Protein AF-A0A2E8B8Q7-F1 (afdb_monomer_lite)

Foldseek 3Di:
DDDDPPDDPPPDPPPPPPDDDPVNVVVVVVVVVVLLVVQLLLLLLLLLLLLLLLLLLLLVVVLQVCQVVPDPPDDDPRQDVVVSVLQSVLSNVQSNVQSSVQSNVLCVVCNPPVLCRSLVSSLVSQLVRNLVSSLLVSLVSQLVCVVVVNHPDPDDNVRSVCCVPPNVPVVSVCSSVVVSVSSSVSSVSSSVLLNVLCVVAGSPDPNHDSVVSSVVSNVVSVVSSCCSCCNPVVVVVVVVVVVPDD

Sequence (246 aa):
MSDTIGDMQANLPTSTSFRQSYFERDRIEADRFEDDRRRRSGMAVALVPLGIAMALIVHYTNIVVTIDDADWQYVLHRPNFVNILKLSVAPFIGGGMAMLGAGVVATAVAGREGRYLPLVLTVVMYTLFLPIIVGLLLPANLFLLDVTGLSVVEVSIGEALSAWIWGTPFFVLTYTLTGFKQALWAGIGAVVLAAAVFRFIGPNHAAFSVRRTTAVTTGIGLLTVLFIMFGPIGVFEFLFNEFRID

Radius of gyration: 27.71 Å; chains: 1; bounding box: 67×33×117 Å

Structure (mmCIF, N/CA/C/O backbone):
data_AF-A0A2E8B8Q7-F1
#
_entry.id   AF-A0A2E8B8Q7-F1
#
loop_
_atom_site.group_PDB
_atom_site.id
_atom_site.type_symbol
_atom_site.label_atom_id
_atom_site.label_alt_id
_atom_site.label_comp_id
_atom_site.label_asym_id
_atom_site.label_entity_id
_atom_site.label_seq_id
_atom_site.pdbx_PDB_ins_code
_atom_site.Cartn_x
_atom_site.Cartn_y
_atom_site.Cartn_z
_atom_site.occupancy
_atom_site.B_iso_or_equiv
_atom_site.auth_seq_id
_atom_site.auth_comp_id
_atom_site.auth_asym_id
_atom_site.auth_atom_id
_atom_site.pdbx_PDB_model_num
ATOM 1 N N . MET A 1 1 ? -38.343 -12.952 82.143 1.00 37.34 1 MET A N 1
ATOM 2 C CA . MET A 1 1 ? -37.432 -13.651 81.210 1.00 37.34 1 MET A CA 1
ATOM 3 C C . MET A 1 1 ? -38.264 -14.031 80.004 1.00 37.34 1 MET A C 1
ATOM 5 O O . MET A 1 1 ? -39.243 -14.721 80.213 1.00 37.34 1 MET A O 1
ATOM 9 N N . SER A 1 2 ? -38.018 -13.648 78.763 1.00 37.84 2 SER A N 1
ATOM 10 C CA . SER A 1 2 ? -37.122 -12.706 78.086 1.00 37.84 2 SER A CA 1
ATOM 11 C C . SER A 1 2 ? -37.635 -12.746 76.645 1.00 37.84 2 SER A C 1
ATOM 13 O O . SER A 1 2 ? -37.851 -13.843 76.131 1.00 37.84 2 SER A O 1
ATOM 15 N N . ASP A 1 3 ? -37.856 -11.589 76.031 1.00 42.19 3 ASP A N 1
ATOM 16 C CA . ASP A 1 3 ? -38.273 -11.449 74.638 1.00 42.19 3 ASP A CA 1
ATOM 17 C C . ASP A 1 3 ? -37.387 -12.244 73.673 1.00 42.19 3 ASP A C 1
ATOM 19 O O . ASP A 1 3 ? -36.172 -12.349 73.855 1.00 42.19 3 ASP A O 1
ATOM 23 N N . THR A 1 4 ? -37.982 -12.749 72.595 1.00 47.00 4 THR A N 1
ATOM 24 C CA . THR A 1 4 ? -37.256 -12.993 71.342 1.00 47.00 4 THR A CA 1
ATOM 25 C C . THR A 1 4 ? -38.186 -12.699 70.173 1.00 47.00 4 THR A C 1
ATOM 27 O O . THR A 1 4 ? -38.780 -13.575 69.551 1.00 47.00 4 THR A O 1
ATOM 30 N N . ILE A 1 5 ? -38.311 -11.400 69.902 1.00 45.28 5 ILE A N 1
ATOM 31 C CA . ILE A 1 5 ? -38.535 -10.871 68.560 1.00 45.28 5 ILE A CA 1
ATOM 32 C C . ILE A 1 5 ? -37.332 -11.340 67.734 1.00 45.28 5 ILE A C 1
ATOM 34 O O . ILE A 1 5 ? -36.235 -10.807 67.856 1.00 45.28 5 ILE A O 1
ATOM 38 N N . GLY A 1 6 ? -37.521 -12.431 66.995 1.00 39.44 6 GLY A N 1
ATOM 39 C CA . GLY A 1 6 ? -36.562 -12.974 66.041 1.00 39.44 6 GLY A CA 1
ATOM 40 C C . GLY A 1 6 ? -36.987 -12.587 64.637 1.00 39.44 6 GLY A C 1
ATOM 41 O O . GLY A 1 6 ? -37.633 -13.369 63.948 1.00 39.44 6 GLY A O 1
ATOM 42 N N . ASP A 1 7 ? -36.699 -11.333 64.313 1.00 42.28 7 ASP A N 1
ATOM 43 C CA . ASP A 1 7 ? -36.558 -10.713 63.002 1.00 42.28 7 ASP A CA 1
ATOM 44 C C . ASP A 1 7 ? -37.056 -11.484 61.772 1.00 42.28 7 ASP A C 1
ATOM 46 O O . ASP A 1 7 ? -36.485 -12.474 61.311 1.00 42.28 7 ASP A O 1
ATOM 50 N N . MET A 1 8 ? -38.063 -10.875 61.143 1.00 37.59 8 MET A N 1
ATOM 51 C CA . MET A 1 8 ? -38.281 -10.945 59.707 1.00 37.59 8 MET A CA 1
ATOM 52 C C . MET A 1 8 ? -36.953 -10.634 58.998 1.00 37.59 8 MET A C 1
ATOM 54 O O . MET A 1 8 ? -36.603 -9.470 58.803 1.00 37.59 8 MET A O 1
ATOM 58 N N . GLN A 1 9 ? -36.221 -11.666 58.572 1.00 39.66 9 GLN A N 1
ATOM 59 C CA . GLN A 1 9 ? -35.238 -11.538 57.500 1.00 39.66 9 GLN A CA 1
ATOM 60 C C . GLN A 1 9 ? -36.004 -11.223 56.215 1.00 39.66 9 GLN A C 1
ATOM 62 O O . GLN A 1 9 ? -36.291 -12.076 55.377 1.00 39.66 9 GLN A O 1
ATOM 67 N N . ALA A 1 10 ? -36.374 -9.952 56.089 1.00 42.19 10 ALA A N 1
ATOM 68 C CA . ALA A 1 10 ? -36.610 -9.332 54.813 1.00 42.19 10 ALA A CA 1
ATOM 69 C C . ALA A 1 10 ? -35.353 -9.591 53.979 1.00 42.19 10 ALA A C 1
ATOM 71 O O . ALA A 1 10 ? -34.269 -9.100 54.300 1.00 42.19 10 ALA A O 1
ATOM 72 N N . ASN A 1 11 ? -35.503 -10.394 52.926 1.00 43.47 11 ASN A N 1
ATOM 73 C CA . ASN A 1 11 ? -34.591 -10.380 51.797 1.00 43.47 11 ASN A CA 1
ATOM 74 C C . ASN A 1 11 ? -34.483 -8.924 51.344 1.00 43.47 11 ASN A C 1
ATOM 76 O O . ASN A 1 11 ? -35.360 -8.415 50.646 1.00 43.47 11 ASN A O 1
ATOM 80 N N . LEU A 1 12 ? -33.433 -8.244 51.805 1.00 39.03 12 LEU A N 1
ATOM 81 C CA . LEU A 1 12 ? -33.036 -6.949 51.292 1.00 39.03 12 LEU A CA 1
ATOM 82 C C . LEU A 1 12 ? -32.900 -7.126 49.778 1.00 39.03 12 LEU A C 1
ATOM 84 O O . LEU A 1 12 ? -32.086 -7.952 49.348 1.00 39.03 12 LEU A O 1
ATOM 88 N N . PRO A 1 13 ? -33.687 -6.410 48.955 1.00 42.84 13 PRO A N 1
ATOM 89 C CA . PRO A 1 13 ? -33.406 -6.367 47.537 1.00 42.84 13 PRO A CA 1
ATOM 90 C C . PRO A 1 13 ? -31.979 -5.845 47.423 1.00 42.84 13 PRO A C 1
ATOM 92 O O . PRO A 1 13 ? -31.658 -4.779 47.951 1.00 42.84 13 PRO A O 1
ATOM 95 N N . THR A 1 14 ? -31.106 -6.636 46.803 1.00 47.34 14 THR A N 1
ATOM 96 C CA . THR A 1 14 ? -29.763 -6.217 46.422 1.00 47.34 14 THR A CA 1
ATOM 97 C C . THR A 1 14 ? -29.949 -4.973 45.574 1.00 47.34 14 THR A C 1
ATOM 99 O O . THR A 1 14 ? -30.352 -5.036 44.414 1.00 47.34 14 THR A O 1
ATOM 102 N N . SER A 1 15 ? -29.761 -3.821 46.210 1.00 46.31 15 SER A N 1
ATOM 103 C CA . SER A 1 15 ? -29.870 -2.523 45.583 1.00 46.31 15 SER A CA 1
ATOM 104 C C . SER A 1 15 ? -28.899 -2.524 44.417 1.00 46.31 15 SER A C 1
ATOM 106 O O . SER A 1 15 ? -27.684 -2.543 44.614 1.00 46.31 15 SER A O 1
ATOM 108 N N . THR A 1 16 ? -29.442 -2.537 43.206 1.00 53.59 16 THR A N 1
ATOM 109 C CA . THR A 1 16 ? -28.734 -2.218 41.975 1.00 53.59 16 THR A CA 1
ATOM 110 C C . THR A 1 16 ? -28.051 -0.869 42.175 1.00 53.59 16 THR A C 1
ATOM 112 O O . THR A 1 16 ? -28.698 0.180 42.096 1.00 53.59 16 THR A O 1
ATOM 115 N N . SER A 1 17 ? -26.758 -0.874 42.504 1.00 50.16 17 SER A N 1
ATOM 116 C CA . SER A 1 17 ? -25.980 0.345 42.678 1.00 50.16 17 SER A CA 1
ATOM 117 C C . SER A 1 17 ? -25.683 0.930 41.301 1.00 50.16 17 SER A C 1
ATOM 119 O O . SER A 1 17 ? -24.624 0.763 40.710 1.00 50.16 17 SER A O 1
ATOM 121 N N . PHE A 1 18 ? -26.642 1.701 40.799 1.00 55.97 18 PHE A N 1
ATOM 122 C CA . PHE A 1 18 ? -26.548 2.541 39.602 1.00 55.97 18 PHE A CA 1
ATOM 123 C C . PHE A 1 18 ? -25.538 3.710 39.760 1.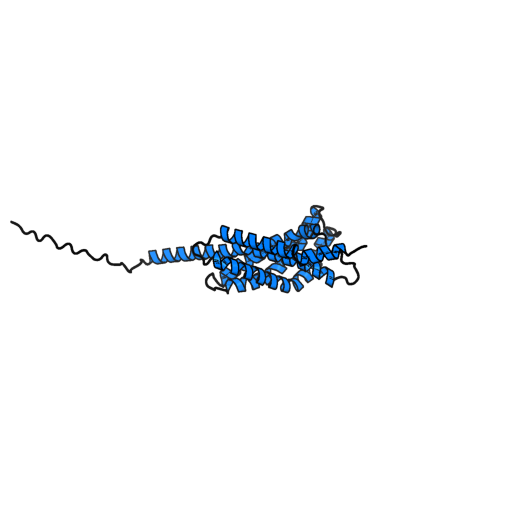00 55.97 18 PHE A C 1
ATOM 125 O O . PHE A 1 18 ? -25.596 4.710 39.048 1.00 55.97 18 PHE A O 1
ATOM 132 N N . ARG A 1 19 ? -24.604 3.618 40.717 1.00 55.53 19 ARG A N 1
ATOM 133 C CA . ARG A 1 19 ? -23.521 4.578 40.958 1.00 55.53 19 ARG A CA 1
ATOM 134 C C . ARG A 1 19 ? -22.187 3.897 40.690 1.00 55.53 19 ARG A C 1
ATOM 136 O O . ARG A 1 19 ? -21.471 3.523 41.609 1.00 55.53 19 ARG A O 1
ATOM 143 N N . GLN A 1 20 ? -21.869 3.757 39.410 1.00 60.78 20 GLN A N 1
ATOM 144 C CA . GLN A 1 20 ? -20.498 3.525 38.968 1.00 60.78 20 GLN A CA 1
ATOM 145 C C . GLN A 1 20 ? -19.618 4.645 39.547 1.00 60.78 20 GLN A C 1
ATOM 147 O O . GLN A 1 20 ? -19.916 5.827 39.351 1.00 60.78 20 GLN A O 1
ATOM 152 N N . SER A 1 21 ? -18.585 4.278 40.303 1.00 75.81 21 SER A N 1
ATOM 153 C CA . SER A 1 21 ? -17.616 5.220 40.874 1.00 75.81 21 SER A CA 1
ATOM 154 C C . SER A 1 21 ? -16.935 6.015 39.750 1.00 75.81 21 SER A C 1
ATOM 156 O O . SER A 1 21 ? -16.645 5.446 38.699 1.00 75.81 21 SER A O 1
ATOM 158 N N . TYR A 1 22 ? -16.656 7.312 39.943 1.00 76.00 22 TYR A N 1
ATOM 159 C CA . TYR A 1 22 ? -15.925 8.120 38.949 1.00 76.00 22 TYR A CA 1
ATOM 160 C C . TYR A 1 22 ? -14.593 7.460 38.551 1.00 76.00 22 TYR A C 1
ATOM 162 O O . TYR A 1 22 ? -14.291 7.373 37.369 1.00 76.00 22 TYR A O 1
ATOM 170 N N . PHE A 1 23 ? -13.883 6.844 39.503 1.00 75.50 23 PHE A N 1
ATOM 171 C CA . PHE A 1 23 ? -12.662 6.075 39.229 1.00 75.50 23 PHE A CA 1
ATOM 172 C C . PHE A 1 23 ? -12.893 4.846 38.342 1.00 75.50 23 PHE A C 1
ATOM 174 O O . PHE A 1 23 ? -12.033 4.470 37.548 1.00 75.50 23 PHE A O 1
ATOM 181 N N . GLU A 1 24 ? -14.043 4.190 38.485 1.00 80.62 24 GLU A N 1
ATOM 182 C CA . GLU A 1 24 ? -14.397 3.027 37.674 1.00 80.62 24 GLU A CA 1
ATOM 183 C C . GLU A 1 24 ? -14.769 3.453 36.250 1.00 80.62 24 GLU A C 1
ATOM 185 O O . GLU A 1 24 ? -14.376 2.795 35.289 1.00 80.62 24 GLU A O 1
ATOM 190 N N . ARG A 1 25 ? -15.440 4.603 36.101 1.00 80.12 25 ARG A N 1
ATOM 191 C CA . ARG A 1 25 ? -15.702 5.219 34.793 1.00 80.12 25 ARG A CA 1
ATOM 192 C C . ARG A 1 25 ? -14.414 5.627 34.091 1.00 80.12 25 ARG A C 1
ATOM 194 O O . ARG A 1 25 ? -14.233 5.231 32.943 1.00 80.12 25 ARG A O 1
ATOM 201 N N . ASP A 1 26 ? -13.513 6.318 34.785 1.00 83.38 26 ASP A N 1
ATOM 202 C CA . ASP A 1 26 ? -12.234 6.770 34.226 1.00 83.38 26 ASP A CA 1
ATOM 203 C C . ASP A 1 26 ? -11.379 5.585 33.763 1.00 83.38 26 ASP A C 1
ATOM 205 O O . ASP A 1 26 ? -10.795 5.610 32.680 1.00 83.38 26 ASP A O 1
ATOM 209 N N . ARG A 1 27 ? -11.360 4.494 34.541 1.00 83.00 27 ARG A N 1
ATOM 210 C CA . ARG A 1 27 ? -10.657 3.262 34.162 1.00 83.00 27 ARG A CA 1
ATOM 211 C C . ARG A 1 27 ? -11.268 2.605 32.922 1.00 83.00 27 ARG A C 1
ATOM 213 O O . ARG A 1 27 ? -10.540 2.241 32.004 1.00 83.00 27 ARG A O 1
ATOM 220 N N . ILE A 1 28 ? -12.596 2.495 32.863 1.00 83.69 28 ILE A N 1
ATOM 221 C CA . ILE A 1 28 ? -13.305 1.918 31.710 1.00 83.69 28 ILE A CA 1
ATOM 222 C C . ILE A 1 28 ? -13.156 2.805 30.462 1.00 83.69 28 ILE A C 1
ATOM 224 O O . ILE A 1 28 ? -13.139 2.305 29.338 1.00 83.69 28 ILE A O 1
ATOM 228 N N . GLU A 1 29 ? -13.077 4.125 30.614 1.00 84.50 29 GLU A N 1
ATOM 229 C CA . GLU A 1 29 ? -12.778 5.042 29.509 1.00 84.50 29 GLU A CA 1
ATOM 230 C C . GLU A 1 29 ? -11.342 4.891 29.015 1.00 84.50 29 GLU A C 1
ATOM 232 O O . GLU A 1 29 ? -11.141 4.738 27.810 1.00 84.50 29 GLU A O 1
ATOM 237 N N . ALA A 1 30 ? -10.361 4.835 29.916 1.00 84.44 30 ALA A N 1
ATOM 238 C CA . ALA A 1 30 ? -8.966 4.601 29.554 1.00 84.44 30 ALA A CA 1
ATOM 239 C C . ALA A 1 30 ? -8.781 3.277 28.791 1.00 84.44 30 ALA A C 1
ATOM 241 O O . ALA A 1 30 ? -8.151 3.261 27.730 1.00 84.44 30 ALA A O 1
ATOM 242 N N . ASP A 1 31 ? -9.400 2.193 29.268 1.00 86.88 31 ASP A N 1
ATOM 243 C CA . ASP A 1 31 ? -9.357 0.884 28.605 1.00 86.88 31 ASP A CA 1
ATOM 244 C C . ASP A 1 31 ? -10.017 0.929 27.213 1.00 86.88 31 ASP A C 1
ATOM 246 O O . ASP A 1 31 ? -9.506 0.338 26.257 1.00 86.88 31 ASP A O 1
ATOM 250 N N . ARG A 1 32 ? -11.117 1.685 27.061 1.00 84.44 32 ARG A N 1
ATOM 251 C CA . ARG A 1 32 ? -11.773 1.904 25.759 1.00 84.44 32 ARG A CA 1
ATOM 252 C C . ARG A 1 32 ? -10.881 2.669 24.782 1.00 84.44 32 ARG A C 1
ATOM 254 O O . ARG A 1 32 ? -10.809 2.282 23.616 1.00 84.44 32 ARG A O 1
ATOM 261 N N . PHE A 1 33 ? -10.198 3.723 25.226 1.00 86.88 33 PHE A N 1
ATOM 262 C CA . PHE A 1 33 ? -9.291 4.491 24.366 1.00 86.88 33 PHE A CA 1
ATOM 263 C C . PHE A 1 33 ? -8.066 3.681 23.939 1.00 86.88 33 PHE A C 1
ATOM 265 O O . PHE A 1 33 ? -7.641 3.775 22.785 1.00 86.88 33 PHE A O 1
ATOM 272 N N . GLU A 1 34 ? -7.512 2.869 24.837 1.00 86.56 34 GLU A N 1
ATOM 273 C CA . GLU A 1 34 ? -6.368 2.009 24.533 1.00 86.56 34 GLU A CA 1
ATOM 274 C C . GLU A 1 34 ? -6.746 0.894 23.540 1.00 86.56 34 GLU A C 1
ATOM 276 O O . GLU A 1 34 ? -6.014 0.665 22.572 1.00 86.56 34 GLU A O 1
ATOM 281 N N . ASP A 1 35 ? -7.909 0.245 23.703 1.00 85.62 35 ASP A N 1
ATOM 282 C CA . ASP A 1 35 ? -8.402 -0.736 22.721 1.00 85.62 35 ASP A CA 1
ATOM 283 C C . ASP A 1 35 ? -8.674 -0.078 21.361 1.00 85.62 35 ASP A C 1
ATOM 285 O O . ASP A 1 35 ? -8.261 -0.587 20.314 1.00 85.62 35 ASP A O 1
ATOM 289 N N . ASP A 1 36 ? -9.288 1.106 21.353 1.00 85.69 36 ASP A N 1
ATOM 290 C CA . ASP A 1 36 ? -9.546 1.838 20.116 1.00 85.69 36 ASP A CA 1
ATOM 291 C C . ASP A 1 36 ? -8.240 2.240 19.411 1.00 85.69 36 ASP A C 1
ATOM 293 O O . ASP A 1 36 ? -8.105 2.058 18.197 1.00 85.69 36 ASP A O 1
ATOM 297 N N . ARG A 1 37 ? -7.223 2.682 20.161 1.00 85.88 37 ARG A N 1
ATOM 298 C CA . ARG A 1 37 ? -5.884 2.976 19.627 1.00 85.88 37 ARG A CA 1
ATOM 299 C C . ARG A 1 37 ? -5.238 1.742 18.997 1.00 85.88 37 ARG A C 1
ATOM 301 O O . ARG A 1 37 ? -4.698 1.841 17.892 1.00 85.88 37 ARG A O 1
ATOM 308 N N . ARG A 1 38 ? -5.314 0.582 19.657 1.00 86.69 38 ARG A N 1
ATOM 309 C CA . ARG A 1 38 ? -4.785 -0.694 19.137 1.00 86.69 38 ARG A CA 1
ATOM 310 C C . ARG A 1 38 ? -5.522 -1.162 17.888 1.00 86.69 38 ARG A C 1
ATOM 312 O O . ARG A 1 38 ? -4.900 -1.667 16.955 1.00 86.69 38 ARG A O 1
ATOM 319 N N . ARG A 1 39 ? -6.840 -0.977 17.833 1.00 87.25 39 ARG A N 1
ATOM 320 C CA . ARG A 1 39 ? -7.650 -1.310 16.651 1.00 87.25 39 ARG A CA 1
ATOM 321 C C . ARG A 1 39 ? -7.356 -0.379 15.477 1.00 87.25 39 ARG A C 1
ATOM 323 O O . ARG A 1 39 ? -7.273 -0.855 14.345 1.00 87.25 39 ARG A O 1
ATOM 330 N N . ARG A 1 40 ? -7.139 0.916 15.731 1.00 87.31 40 ARG A N 1
ATOM 331 C CA . ARG A 1 40 ? -6.728 1.900 14.712 1.00 87.31 40 ARG A CA 1
ATOM 332 C C . ARG A 1 40 ? -5.352 1.576 14.133 1.00 87.31 40 ARG A C 1
ATOM 334 O O . ARG A 1 40 ? -5.218 1.476 12.915 1.00 87.31 40 ARG A O 1
ATOM 341 N N . SER A 1 41 ? -4.349 1.339 14.981 1.00 86.88 41 SER A N 1
ATOM 342 C CA . SER A 1 41 ? -3.017 0.941 14.504 1.00 86.88 41 SER A CA 1
ATOM 343 C C . SER A 1 41 ? -3.061 -0.410 13.783 1.00 86.88 41 SER A C 1
ATOM 345 O O . SER A 1 41 ? -2.463 -0.570 12.720 1.00 86.88 41 SER A O 1
ATOM 347 N N . GLY A 1 42 ? -3.855 -1.351 14.296 1.00 88.50 42 GLY A N 1
ATOM 348 C CA . GLY A 1 42 ? -4.111 -2.641 13.667 1.00 88.50 42 GLY A CA 1
ATOM 349 C C . GLY A 1 42 ? -4.731 -2.538 12.272 1.00 88.50 42 GLY A C 1
ATOM 350 O O . GLY A 1 42 ? -4.336 -3.281 11.375 1.00 88.50 42 GLY A O 1
ATOM 351 N N . MET A 1 43 ? -5.663 -1.604 12.065 1.00 90.00 43 MET A N 1
ATOM 352 C CA . MET A 1 43 ? -6.247 -1.321 10.752 1.00 90.00 43 MET A CA 1
ATOM 353 C C . MET A 1 43 ? -5.185 -0.839 9.761 1.00 90.00 43 MET A C 1
ATOM 355 O O . MET A 1 43 ? -5.122 -1.363 8.651 1.00 90.00 43 MET A O 1
ATOM 359 N N . ALA A 1 44 ? -4.339 0.115 10.163 1.00 92.06 44 ALA A N 1
ATOM 360 C CA . ALA A 1 44 ? -3.272 0.631 9.306 1.00 92.06 44 ALA A CA 1
ATOM 361 C C . ALA A 1 44 ? -2.308 -0.487 8.875 1.00 92.06 44 ALA A C 1
ATOM 363 O O . ALA A 1 44 ? -2.011 -0.621 7.691 1.00 92.06 44 ALA A O 1
ATOM 364 N N . VAL A 1 45 ? -1.902 -1.354 9.809 1.00 93.00 45 VAL A N 1
ATOM 365 C CA . VAL A 1 45 ? -1.039 -2.514 9.522 1.00 93.00 45 VAL A CA 1
ATOM 366 C C . VAL A 1 45 ? -1.726 -3.524 8.599 1.00 93.00 45 VAL A C 1
ATOM 368 O O . VAL A 1 45 ? -1.094 -4.058 7.689 1.00 93.00 45 VAL A O 1
ATOM 371 N N . ALA A 1 46 ? -3.020 -3.784 8.790 1.00 92.44 46 ALA A N 1
ATOM 372 C CA . ALA A 1 46 ? -3.766 -4.723 7.954 1.00 92.44 46 ALA A CA 1
ATOM 373 C C . ALA A 1 46 ? -3.960 -4.235 6.508 1.00 92.44 46 ALA A C 1
ATOM 375 O O . ALA A 1 46 ? -4.171 -5.060 5.621 1.00 92.44 46 ALA A O 1
ATOM 376 N N . LEU A 1 47 ? -3.870 -2.927 6.252 1.00 93.56 47 LEU A N 1
ATOM 377 C CA . LEU A 1 47 ? -3.949 -2.356 4.905 1.00 93.56 47 LEU A CA 1
ATOM 378 C C . LEU A 1 47 ? -2.640 -2.493 4.118 1.00 93.56 47 LEU A C 1
ATOM 380 O O . LEU A 1 47 ? -2.685 -2.586 2.891 1.00 93.56 47 LEU A O 1
ATOM 384 N N . VAL A 1 48 ? -1.490 -2.546 4.802 1.00 96.38 48 VAL A N 1
ATOM 385 C CA . VAL A 1 48 ? -0.149 -2.566 4.184 1.00 96.38 48 VAL A CA 1
ATOM 386 C C . VAL A 1 48 ? -0.019 -3.586 3.048 1.00 96.38 48 VAL A C 1
ATOM 388 O O . VAL A 1 48 ? 0.407 -3.179 1.968 1.00 96.38 48 VAL A O 1
ATOM 391 N N . PRO A 1 49 ? -0.424 -4.865 3.198 1.00 96.12 49 PRO A N 1
ATOM 392 C CA . PRO A 1 49 ? -0.263 -5.843 2.123 1.00 96.12 49 PRO A CA 1
ATOM 393 C C . PRO A 1 49 ? -1.027 -5.483 0.843 1.00 96.12 49 PRO A C 1
ATOM 395 O O . PRO A 1 49 ? -0.537 -5.735 -0.255 1.00 96.12 49 PRO A O 1
ATOM 398 N N . LEU A 1 50 ? -2.199 -4.849 0.962 1.00 94.81 50 LEU A N 1
ATOM 399 C CA . LEU A 1 50 ? -2.961 -4.373 -0.197 1.00 94.81 50 LEU A CA 1
ATOM 400 C C . LEU A 1 50 ? -2.276 -3.170 -0.851 1.00 94.81 50 LEU A C 1
ATOM 402 O O . LEU A 1 50 ? -2.263 -3.068 -2.073 1.00 94.81 50 LEU A O 1
ATOM 406 N N . GLY A 1 51 ? -1.656 -2.294 -0.060 1.00 93.50 51 GLY A N 1
ATOM 407 C CA . GLY A 1 51 ? -0.824 -1.207 -0.577 1.00 93.50 51 GLY A CA 1
ATOM 408 C C . GLY A 1 51 ? 0.413 -1.692 -1.330 1.00 93.50 51 GLY A C 1
ATOM 409 O O . GLY A 1 51 ? 0.753 -1.141 -2.372 1.00 93.50 51 GLY A O 1
ATOM 410 N N . ILE A 1 52 ? 1.064 -2.749 -0.845 1.00 94.31 52 ILE A N 1
ATOM 411 C CA . ILE A 1 52 ? 2.170 -3.406 -1.555 1.00 94.31 52 ILE A CA 1
ATOM 412 C C . ILE A 1 52 ? 1.666 -3.987 -2.880 1.00 94.31 52 ILE A C 1
ATOM 414 O O . ILE A 1 52 ? 2.228 -3.702 -3.934 1.00 94.31 52 ILE A O 1
ATOM 418 N N . ALA A 1 53 ? 0.577 -4.759 -2.833 1.00 93.50 53 ALA A N 1
ATOM 419 C CA . ALA A 1 53 ? -0.016 -5.382 -4.011 1.00 93.50 53 ALA A CA 1
ATOM 420 C C . ALA A 1 53 ? -0.355 -4.353 -5.098 1.00 93.50 53 ALA A C 1
ATOM 422 O O . ALA A 1 53 ? 0.029 -4.520 -6.254 1.00 93.50 53 ALA A O 1
ATOM 423 N N . MET A 1 54 ? -1.018 -3.257 -4.725 1.00 92.81 54 MET A N 1
ATOM 424 C CA . MET A 1 54 ? -1.408 -2.224 -5.681 1.00 92.81 54 MET A CA 1
ATOM 425 C C . MET A 1 54 ? -0.212 -1.446 -6.231 1.00 92.81 54 MET A C 1
ATOM 427 O O . MET A 1 54 ? -0.200 -1.129 -7.416 1.00 92.81 54 MET A O 1
ATOM 431 N N . ALA A 1 55 ? 0.823 -1.198 -5.426 1.00 89.75 55 ALA A N 1
ATOM 432 C CA . ALA A 1 55 ? 2.054 -0.581 -5.914 1.00 89.75 55 ALA A CA 1
ATOM 433 C C . ALA A 1 55 ? 2.779 -1.465 -6.940 1.00 89.75 55 ALA A C 1
ATOM 435 O O . ALA A 1 55 ? 3.272 -0.957 -7.945 1.00 89.75 55 ALA A O 1
ATOM 436 N N . LEU A 1 56 ? 2.808 -2.783 -6.718 1.00 88.62 56 LEU A N 1
ATOM 437 C CA . LEU A 1 56 ? 3.365 -3.746 -7.673 1.00 88.62 56 LEU A CA 1
ATOM 438 C C . LEU A 1 56 ? 2.557 -3.790 -8.974 1.00 88.62 56 LEU A C 1
ATOM 440 O O . LEU A 1 56 ? 3.148 -3.807 -10.051 1.00 88.62 56 LEU A O 1
ATOM 444 N N . ILE A 1 57 ? 1.224 -3.757 -8.879 1.00 84.62 57 ILE A N 1
ATOM 445 C CA . ILE A 1 57 ? 0.335 -3.692 -10.046 1.00 84.62 57 ILE A CA 1
ATOM 446 C C . ILE A 1 57 ? 0.603 -2.418 -10.846 1.00 84.62 57 ILE A C 1
ATOM 448 O O . ILE A 1 57 ? 0.841 -2.510 -12.045 1.00 84.62 57 ILE A O 1
ATOM 452 N N . VAL A 1 58 ? 0.629 -1.252 -10.189 1.00 82.62 58 VAL A N 1
ATOM 453 C CA . VAL A 1 58 ? 0.923 0.032 -10.845 1.00 82.62 58 VAL A CA 1
ATOM 454 C C . VAL A 1 58 ? 2.294 0.004 -11.503 1.00 82.62 58 VAL A C 1
ATOM 456 O O . VAL A 1 58 ? 2.427 0.414 -12.648 1.00 82.62 58 VAL A O 1
ATOM 459 N N . HIS A 1 59 ? 3.313 -0.516 -10.819 1.00 78.69 59 HIS A N 1
ATOM 460 C CA . HIS A 1 59 ? 4.650 -0.639 -11.389 1.00 78.69 59 HIS A CA 1
ATOM 461 C C . HIS A 1 59 ? 4.661 -1.508 -12.652 1.00 78.69 59 HIS A C 1
ATOM 463 O O . HIS A 1 59 ? 5.210 -1.099 -13.675 1.00 78.69 59 HIS A O 1
ATOM 469 N N . TYR A 1 60 ? 4.006 -2.670 -12.601 1.00 75.56 60 TYR A N 1
ATOM 470 C CA . TYR A 1 60 ? 3.885 -3.574 -13.740 1.00 75.56 60 TYR A CA 1
ATOM 471 C C . TYR A 1 60 ? 3.124 -2.931 -14.905 1.00 75.56 60 TYR A C 1
ATOM 473 O O . TYR A 1 60 ? 3.600 -2.997 -16.033 1.00 75.56 60 TYR A O 1
ATOM 481 N N . THR A 1 61 ? 1.999 -2.252 -14.658 1.00 72.06 61 THR A N 1
ATOM 482 C CA . THR A 1 61 ? 1.211 -1.613 -15.725 1.00 72.06 61 THR A CA 1
ATOM 483 C C . THR A 1 61 ? 1.877 -0.362 -16.291 1.00 72.06 61 THR A C 1
ATOM 485 O O . THR A 1 61 ? 1.781 -0.103 -17.487 1.00 72.06 61 THR A O 1
ATOM 488 N N . ASN A 1 62 ? 2.562 0.422 -15.455 1.00 65.62 62 ASN A N 1
ATOM 489 C CA . ASN A 1 62 ? 3.144 1.699 -15.865 1.00 65.62 62 ASN A CA 1
ATOM 490 C C . ASN A 1 62 ? 4.337 1.518 -16.779 1.00 65.62 62 ASN A C 1
ATOM 492 O O . ASN A 1 62 ? 4.424 2.244 -17.758 1.00 65.62 62 ASN A O 1
ATOM 496 N N . ILE A 1 63 ? 5.212 0.551 -16.484 1.00 57.06 63 ILE A N 1
ATOM 497 C CA . ILE A 1 63 ? 6.372 0.252 -17.330 1.00 57.06 63 ILE A CA 1
ATOM 498 C C . ILE A 1 63 ? 5.926 -0.011 -18.772 1.00 57.06 63 ILE A C 1
ATOM 500 O O . ILE A 1 63 ? 6.546 0.500 -19.697 1.00 57.06 63 ILE A O 1
ATOM 504 N N . VAL A 1 64 ? 4.829 -0.750 -18.964 1.00 48.41 64 VAL A N 1
ATOM 505 C CA . VAL A 1 64 ? 4.292 -1.050 -20.300 1.00 48.41 64 VAL A CA 1
ATOM 506 C C . VAL A 1 64 ? 3.819 0.212 -21.012 1.00 48.41 64 VAL A C 1
ATOM 508 O O . VAL A 1 64 ? 4.210 0.446 -22.149 1.00 48.41 64 VAL A O 1
ATOM 511 N N . VAL A 1 65 ? 3.024 1.043 -20.333 1.00 47.06 65 VAL A N 1
ATOM 512 C CA . VAL A 1 65 ? 2.436 2.256 -20.925 1.00 47.06 65 VAL A CA 1
ATOM 513 C C . VAL A 1 65 ? 3.500 3.315 -21.224 1.00 47.06 65 VAL A C 1
ATOM 515 O O . VAL A 1 65 ? 3.481 3.915 -22.290 1.00 47.06 65 VAL A O 1
ATOM 518 N N . THR A 1 66 ? 4.471 3.522 -20.329 1.00 45.22 66 THR A N 1
ATOM 519 C CA . THR A 1 66 ? 5.539 4.510 -20.557 1.00 45.22 66 THR A CA 1
ATOM 520 C C . THR A 1 66 ? 6.473 4.143 -21.707 1.00 45.22 66 THR A C 1
ATOM 522 O O . THR A 1 66 ? 7.128 5.032 -22.234 1.00 45.22 66 THR A O 1
ATOM 525 N N . ILE A 1 67 ? 6.559 2.864 -22.083 1.00 41.69 67 ILE A N 1
ATOM 526 C CA . ILE A 1 67 ? 7.345 2.419 -23.242 1.00 41.69 67 ILE A CA 1
ATOM 527 C C . ILE A 1 67 ? 6.560 2.635 -24.543 1.00 41.69 67 ILE A C 1
ATOM 529 O O . ILE A 1 67 ? 7.156 3.029 -25.538 1.00 41.69 67 ILE A O 1
ATOM 533 N N . ASP A 1 68 ? 5.240 2.439 -24.522 1.00 38.84 68 ASP A N 1
ATOM 534 C CA . ASP A 1 68 ? 4.361 2.676 -25.677 1.00 38.84 68 ASP A CA 1
ATOM 535 C C . ASP A 1 68 ? 4.277 4.174 -26.043 1.00 38.84 68 ASP A C 1
ATOM 537 O O . ASP A 1 68 ? 4.362 4.544 -27.210 1.00 38.84 68 ASP A O 1
ATOM 541 N N . ASP A 1 69 ? 4.211 5.056 -25.037 1.00 37.69 69 ASP A N 1
ATOM 542 C CA . ASP A 1 69 ? 4.140 6.512 -25.248 1.00 37.69 69 ASP A CA 1
ATOM 543 C C . ASP A 1 69 ? 5.494 7.160 -25.618 1.00 37.69 69 ASP A C 1
ATOM 545 O O . ASP A 1 69 ? 5.516 8.271 -26.154 1.00 37.69 69 ASP A O 1
ATOM 549 N N . ALA A 1 70 ? 6.629 6.518 -25.307 1.00 39.75 70 ALA A N 1
ATOM 550 C CA . ALA A 1 70 ? 7.956 7.123 -25.462 1.00 39.75 70 ALA A CA 1
ATOM 551 C C . ALA A 1 70 ? 8.600 6.903 -26.841 1.00 39.75 70 ALA A C 1
ATOM 553 O O . ALA A 1 70 ? 9.402 7.743 -27.244 1.00 39.75 70 ALA A O 1
ATOM 554 N N . ASP A 1 71 ? 8.255 5.842 -27.580 1.00 39.88 71 ASP A N 1
ATOM 555 C CA . ASP A 1 71 ? 8.977 5.480 -28.805 1.00 39.88 71 ASP A CA 1
ATOM 556 C C . ASP A 1 71 ? 8.069 4.931 -29.918 1.00 39.88 71 ASP A C 1
ATOM 558 O O . ASP A 1 71 ? 7.813 3.738 -30.039 1.00 39.88 71 ASP A O 1
ATOM 562 N N . TRP A 1 72 ? 7.675 5.809 -30.842 1.00 37.66 72 TRP A N 1
ATOM 563 C CA . TRP A 1 72 ? 7.055 5.439 -32.123 1.00 37.66 72 TRP A CA 1
ATOM 564 C C . TRP A 1 72 ? 8.069 4.874 -33.143 1.00 37.66 72 TRP A C 1
ATOM 566 O O . TRP A 1 72 ? 7.679 4.481 -34.243 1.00 37.66 72 TRP A O 1
ATOM 576 N N . GLN A 1 73 ? 9.367 4.837 -32.805 1.00 31.56 73 GLN A N 1
ATOM 577 C CA . GLN A 1 73 ? 10.451 4.371 -33.687 1.00 31.56 73 GLN A CA 1
ATOM 578 C C . GLN A 1 73 ? 11.346 3.265 -33.110 1.00 31.56 73 GLN A C 1
ATOM 580 O O . GLN A 1 73 ? 12.037 2.608 -33.890 1.00 31.56 73 GLN A O 1
ATOM 585 N N . TYR A 1 74 ? 11.314 2.990 -31.804 1.00 34.50 74 TYR A N 1
ATOM 586 C CA . TYR A 1 74 ? 12.059 1.876 -31.217 1.00 34.50 74 TYR A CA 1
ATOM 587 C C . TYR A 1 74 ? 11.113 0.719 -30.903 1.00 34.50 74 TYR A C 1
ATOM 589 O O . TYR A 1 74 ? 10.281 0.763 -30.006 1.00 34.50 74 TYR A O 1
ATOM 597 N N . VAL A 1 75 ? 11.255 -0.334 -31.706 1.00 39.22 75 VAL A N 1
ATOM 598 C CA . VAL A 1 75 ? 10.658 -1.666 -31.566 1.00 39.22 75 VAL A CA 1
ATOM 599 C C . VAL A 1 75 ? 10.491 -2.041 -30.085 1.00 39.22 75 VAL A C 1
ATOM 601 O O . VAL A 1 75 ? 11.476 -2.387 -29.439 1.00 39.22 75 VAL A O 1
ATOM 604 N N . LEU A 1 76 ? 9.243 -2.001 -29.580 1.00 42.50 76 LEU A N 1
ATOM 605 C CA . LEU A 1 76 ? 8.821 -2.289 -28.196 1.00 42.50 76 LEU A CA 1
ATOM 606 C C . LEU A 1 76 ? 9.594 -3.464 -27.556 1.00 42.50 76 LEU A C 1
ATOM 608 O O . LEU A 1 76 ? 9.114 -4.595 -27.592 1.00 42.50 76 LEU A O 1
ATOM 612 N N . HIS A 1 77 ? 10.757 -3.258 -26.947 1.00 42.62 77 HIS A N 1
ATOM 613 C CA . HIS A 1 77 ? 11.380 -4.291 -26.121 1.00 42.62 77 HIS A CA 1
ATOM 614 C C . HIS A 1 77 ? 10.866 -4.105 -24.700 1.00 42.62 77 HIS A C 1
ATOM 616 O O . HIS A 1 77 ? 11.424 -3.360 -23.896 1.00 42.62 77 HIS A O 1
ATOM 622 N N . ARG A 1 78 ? 9.745 -4.769 -24.397 1.00 50.91 78 ARG A N 1
ATOM 623 C CA . ARG A 1 78 ? 9.232 -4.851 -23.028 1.00 50.91 78 ARG A CA 1
ATOM 624 C C . ARG A 1 78 ? 10.344 -5.424 -22.132 1.00 50.91 78 ARG A C 1
ATOM 626 O O . ARG A 1 78 ? 10.941 -6.433 -22.515 1.00 50.91 78 ARG A O 1
ATOM 633 N N . PRO A 1 79 ? 10.637 -4.838 -20.955 1.00 53.66 79 PRO A N 1
ATOM 634 C CA . PRO A 1 79 ? 11.673 -5.359 -20.077 1.00 53.66 79 PRO A CA 1
ATOM 635 C C . PRO A 1 79 ? 11.351 -6.809 -19.723 1.00 53.66 79 PRO A C 1
ATOM 637 O O . PRO A 1 79 ? 10.210 -7.121 -19.375 1.00 53.66 79 PRO A O 1
ATOM 640 N N . ASN A 1 80 ? 12.350 -7.693 -19.803 1.00 62.50 80 ASN A N 1
ATOM 641 C CA . ASN A 1 80 ? 12.218 -9.083 -19.367 1.00 62.50 80 ASN A CA 1
ATOM 642 C C . ASN A 1 80 ? 11.599 -9.114 -17.954 1.00 62.50 80 ASN A C 1
ATOM 644 O O . ASN A 1 80 ? 11.929 -8.272 -17.117 1.00 62.50 80 ASN A O 1
ATOM 648 N N . PHE A 1 81 ? 10.717 -10.072 -17.663 1.00 66.62 81 PHE A N 1
ATOM 649 C CA . PHE A 1 81 ? 10.076 -10.220 -16.351 1.00 66.62 81 PHE A CA 1
ATOM 650 C C . PHE A 1 81 ? 11.092 -10.201 -15.196 1.00 66.62 81 PHE A C 1
ATOM 652 O O . PHE A 1 81 ? 10.830 -9.635 -14.138 1.00 66.62 81 PHE A O 1
ATOM 659 N N . VAL A 1 82 ? 12.300 -10.723 -15.431 1.00 69.38 82 VAL A N 1
ATOM 660 C CA . VAL A 1 82 ? 13.433 -10.646 -14.494 1.00 69.38 82 VAL A CA 1
ATOM 661 C C . VAL A 1 82 ? 13.817 -9.198 -14.152 1.00 69.38 82 VAL A C 1
ATOM 663 O O . VAL A 1 82 ? 14.075 -8.883 -12.992 1.00 69.38 82 VAL A O 1
ATOM 666 N N . ASN A 1 83 ? 13.818 -8.296 -15.132 1.00 65.81 83 ASN A N 1
ATOM 667 C CA . ASN A 1 83 ? 14.117 -6.877 -14.937 1.00 65.81 83 ASN A CA 1
ATOM 668 C C . ASN A 1 83 ? 12.998 -6.172 -14.161 1.00 65.81 83 ASN A C 1
ATOM 670 O O . ASN A 1 83 ? 13.284 -5.383 -13.263 1.00 65.81 83 ASN A O 1
ATOM 674 N N . ILE A 1 84 ? 11.734 -6.518 -14.430 1.00 70.06 84 ILE A N 1
ATOM 675 C CA . ILE A 1 84 ? 10.586 -6.032 -13.645 1.00 70.06 84 ILE A CA 1
ATOM 676 C C . ILE A 1 84 ? 10.708 -6.496 -12.185 1.00 70.06 84 ILE A C 1
ATOM 678 O O . ILE A 1 84 ? 10.532 -5.701 -11.262 1.00 70.06 84 ILE A O 1
ATOM 682 N N . LEU A 1 85 ? 11.076 -7.760 -11.952 1.00 76.75 85 LEU A N 1
ATOM 683 C CA . LEU A 1 85 ? 11.282 -8.293 -10.603 1.00 76.75 85 LEU A CA 1
ATOM 684 C C . LEU A 1 85 ? 12.412 -7.575 -9.856 1.00 76.75 85 LEU A C 1
ATOM 686 O O . LEU A 1 85 ? 12.233 -7.224 -8.691 1.00 76.75 85 LEU A O 1
ATOM 690 N N . LYS A 1 86 ? 13.545 -7.293 -10.508 1.00 71.69 86 LYS A N 1
ATOM 691 C CA . LYS A 1 86 ? 14.642 -6.516 -9.899 1.00 71.69 86 LYS A CA 1
ATOM 692 C C . LYS A 1 86 ? 14.188 -5.110 -9.489 1.00 71.69 86 LYS A C 1
ATOM 694 O O . LYS A 1 86 ? 14.531 -4.624 -8.411 1.00 71.69 86 LYS A O 1
ATOM 699 N N . LEU A 1 87 ? 13.367 -4.468 -10.318 1.00 73.56 87 LEU A N 1
ATOM 700 C CA . LEU A 1 87 ? 12.843 -3.129 -10.043 1.00 73.56 87 LEU A CA 1
ATOM 701 C C . LEU A 1 87 ? 11.719 -3.115 -8.995 1.00 73.56 87 LEU A C 1
ATOM 703 O O . LEU A 1 87 ? 11.506 -2.085 -8.353 1.00 73.56 87 LEU A O 1
ATOM 707 N N . SER A 1 88 ? 11.068 -4.257 -8.751 1.00 82.88 88 SER A N 1
ATOM 708 C CA . SER A 1 88 ? 9.915 -4.392 -7.850 1.00 82.88 88 SER A CA 1
ATOM 709 C C . SER A 1 88 ? 10.203 -4.146 -6.361 1.00 82.88 88 SER A C 1
ATOM 711 O O . SER A 1 88 ? 9.273 -3.919 -5.585 1.00 82.88 88 SER A O 1
ATOM 713 N N . VAL A 1 89 ? 11.474 -4.110 -5.948 1.00 85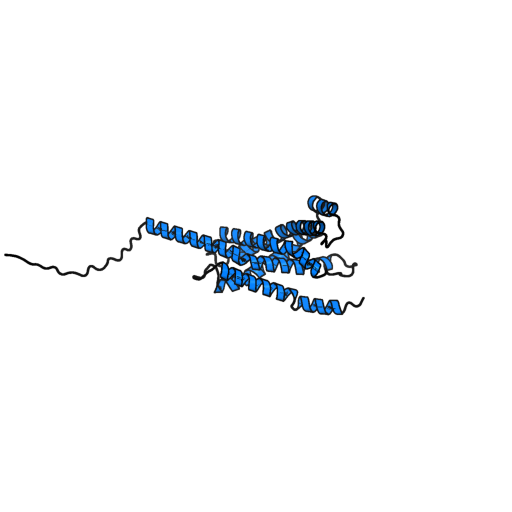.19 89 VAL A N 1
ATOM 714 C CA . VAL A 1 89 ? 11.863 -3.813 -4.556 1.00 85.19 89 VAL A CA 1
ATOM 715 C C . VAL A 1 89 ? 11.388 -2.417 -4.134 1.00 85.19 89 VAL A C 1
ATOM 717 O O . VAL A 1 89 ? 10.843 -2.249 -3.040 1.00 85.19 89 VAL A O 1
ATOM 720 N N . ALA A 1 90 ? 11.520 -1.423 -5.017 1.00 84.19 90 ALA A N 1
ATOM 721 C CA . ALA A 1 90 ? 11.071 -0.056 -4.759 1.00 84.19 90 ALA A CA 1
ATOM 722 C C . ALA A 1 90 ? 9.548 0.057 -4.530 1.00 84.19 90 ALA A C 1
ATOM 724 O O . ALA A 1 90 ? 9.156 0.572 -3.481 1.00 84.19 90 ALA A O 1
ATOM 725 N N . PRO A 1 91 ? 8.662 -0.429 -5.425 1.00 87.00 91 PRO A N 1
ATOM 726 C CA . PRO A 1 91 ? 7.220 -0.432 -5.180 1.00 87.00 91 PRO A CA 1
ATOM 727 C C . PRO A 1 91 ? 6.806 -1.366 -4.038 1.00 87.00 91 PRO A C 1
ATOM 729 O O . PRO A 1 91 ? 5.826 -1.062 -3.362 1.00 87.00 91 PRO A O 1
ATOM 732 N N . PHE A 1 92 ? 7.544 -2.445 -3.756 1.00 91.50 92 PHE A N 1
ATOM 733 C CA . PHE A 1 92 ? 7.259 -3.297 -2.600 1.00 91.50 92 PHE A CA 1
ATOM 734 C C . PHE A 1 92 ? 7.413 -2.524 -1.284 1.00 91.50 92 PHE A C 1
ATOM 736 O O . PHE A 1 92 ? 6.475 -2.438 -0.489 1.00 91.50 92 PHE A O 1
ATOM 743 N N . ILE A 1 93 ? 8.575 -1.902 -1.068 1.00 92.06 93 ILE A N 1
ATOM 744 C CA . ILE A 1 93 ? 8.841 -1.121 0.148 1.00 92.06 93 ILE A CA 1
ATOM 745 C C . ILE A 1 93 ? 7.989 0.154 0.152 1.00 92.06 93 ILE A C 1
ATOM 747 O O . ILE A 1 93 ? 7.313 0.459 1.138 1.00 92.06 93 ILE A O 1
ATOM 751 N N . GLY A 1 94 ? 7.977 0.878 -0.967 1.00 89.88 94 GLY A N 1
ATOM 752 C CA . GLY A 1 94 ? 7.298 2.160 -1.090 1.00 89.88 94 GLY A CA 1
ATOM 753 C C . GLY A 1 94 ? 5.783 2.053 -0.987 1.00 89.88 94 GLY A C 1
ATOM 754 O O . GLY A 1 94 ? 5.167 2.851 -0.286 1.00 89.88 94 GLY A O 1
ATOM 755 N N . GLY A 1 95 ? 5.179 1.030 -1.595 1.00 91.38 95 GLY A N 1
ATOM 756 C CA . GLY A 1 95 ? 3.751 0.745 -1.470 1.00 91.38 95 GLY A CA 1
ATOM 757 C C . GLY A 1 95 ? 3.342 0.403 -0.043 1.00 91.38 95 GLY A C 1
ATOM 758 O O . GLY A 1 95 ? 2.314 0.885 0.440 1.00 91.38 95 GLY A O 1
ATOM 759 N N . GLY A 1 96 ? 4.172 -0.371 0.660 1.00 94.19 96 GLY A N 1
ATOM 760 C CA . GLY A 1 96 ? 3.941 -0.693 2.064 1.00 94.19 96 GLY A CA 1
ATOM 761 C C . GLY A 1 96 ? 4.035 0.536 2.971 1.00 94.19 96 GLY A C 1
ATOM 762 O O . GLY A 1 96 ? 3.126 0.787 3.764 1.00 94.19 96 GLY A O 1
ATOM 763 N N . MET A 1 97 ? 5.090 1.339 2.814 1.00 95.31 97 MET A N 1
ATOM 764 C CA . MET A 1 97 ? 5.282 2.580 3.572 1.00 95.31 97 MET A CA 1
ATOM 765 C C . MET A 1 97 ? 4.188 3.613 3.295 1.00 95.31 97 MET A C 1
ATOM 767 O O . MET A 1 97 ? 3.644 4.189 4.238 1.00 95.31 97 MET A O 1
ATOM 771 N N . ALA A 1 98 ? 3.834 3.821 2.024 1.00 94.00 98 ALA A N 1
ATOM 772 C CA . ALA A 1 98 ? 2.776 4.743 1.625 1.00 94.00 98 ALA A CA 1
ATOM 773 C C . ALA A 1 98 ? 1.439 4.352 2.258 1.00 94.00 98 ALA A C 1
ATOM 775 O O . ALA A 1 98 ? 0.733 5.207 2.788 1.00 94.00 98 ALA A O 1
ATOM 776 N N . MET A 1 99 ? 1.101 3.060 2.249 1.00 96.62 99 MET A N 1
ATOM 777 C CA . MET A 1 99 ? -0.156 2.574 2.814 1.00 96.62 99 MET A CA 1
ATOM 778 C C . MET A 1 99 ? -0.168 2.620 4.340 1.00 96.62 99 MET A C 1
ATOM 780 O O . MET A 1 99 ? -1.184 2.987 4.928 1.00 96.62 99 MET A O 1
ATOM 784 N N . LEU A 1 100 ? 0.954 2.305 4.992 1.00 95.88 100 LEU A N 1
ATOM 785 C CA . LEU A 1 100 ? 1.068 2.442 6.442 1.00 95.88 100 LEU A CA 1
ATOM 786 C C . LEU A 1 100 ? 0.897 3.908 6.860 1.00 95.88 100 LEU A C 1
ATOM 788 O O . LEU A 1 100 ? 0.083 4.200 7.735 1.00 95.88 100 LEU A O 1
ATOM 792 N N . GLY A 1 101 ? 1.609 4.828 6.202 1.00 94.00 101 GLY A N 1
ATOM 793 C CA . GLY A 1 101 ? 1.484 6.266 6.438 1.00 94.00 101 GLY A CA 1
ATOM 794 C C . GLY A 1 101 ? 0.063 6.766 6.184 1.00 94.00 101 GLY A C 1
ATOM 795 O O . GLY A 1 101 ? -0.508 7.452 7.030 1.00 94.00 101 GLY A O 1
ATOM 796 N N . ALA A 1 102 ? -0.549 6.353 5.070 1.00 93.94 102 ALA A N 1
ATOM 797 C CA . ALA A 1 102 ? -1.925 6.699 4.735 1.00 93.94 102 ALA A CA 1
ATOM 798 C C . ALA A 1 102 ? -2.922 6.193 5.785 1.00 93.94 102 ALA A C 1
ATOM 800 O O . ALA A 1 102 ? -3.761 6.963 6.245 1.00 93.94 102 ALA A O 1
ATOM 801 N N . GLY A 1 103 ? -2.802 4.935 6.217 1.00 91.38 103 GLY A N 1
ATOM 802 C CA . GLY A 1 103 ? -3.661 4.343 7.241 1.00 91.38 103 GLY A CA 1
ATOM 803 C C . GLY A 1 103 ? -3.497 5.005 8.612 1.00 91.38 103 GLY A C 1
ATOM 804 O O . GLY A 1 103 ? -4.491 5.247 9.300 1.00 91.38 103 GLY A O 1
ATOM 805 N N . VAL A 1 104 ? -2.267 5.350 9.007 1.00 93.56 104 VAL A N 1
ATOM 806 C CA . VAL A 1 104 ? -1.996 6.065 10.267 1.00 93.56 104 VAL A CA 1
ATOM 807 C C . VAL A 1 104 ? -2.597 7.469 10.234 1.00 93.56 104 VAL A C 1
ATOM 809 O O . VAL A 1 104 ? -3.352 7.819 11.139 1.00 93.56 104 VAL A O 1
ATOM 812 N N . VAL A 1 105 ? -2.336 8.252 9.182 1.00 92.00 105 VAL A N 1
ATOM 813 C CA . VAL A 1 105 ? -2.903 9.605 9.037 1.00 92.00 105 VAL A CA 1
ATOM 814 C C . VAL A 1 105 ? -4.429 9.541 8.987 1.00 92.00 105 VAL A C 1
ATOM 816 O O . VAL A 1 105 ? -5.110 10.290 9.689 1.00 92.00 105 VAL A O 1
ATOM 819 N N . ALA A 1 106 ? -4.983 8.606 8.217 1.00 89.75 106 ALA A N 1
ATOM 820 C CA . ALA A 1 106 ? -6.421 8.491 8.052 1.00 89.75 106 ALA A CA 1
ATOM 821 C C . ALA A 1 106 ? -7.149 8.125 9.350 1.00 89.75 106 ALA A C 1
ATOM 823 O O . ALA A 1 106 ? -8.175 8.721 9.676 1.00 89.75 106 ALA A O 1
ATOM 824 N N . THR A 1 107 ? -6.610 7.174 10.115 1.00 87.56 107 THR A N 1
ATOM 825 C CA . THR A 1 107 ? -7.190 6.762 11.403 1.00 87.56 107 THR A CA 1
ATOM 826 C C . THR A 1 107 ? -6.931 7.767 12.527 1.00 87.56 107 THR A C 1
ATOM 828 O O . THR A 1 107 ? -7.723 7.831 13.471 1.00 87.56 107 THR A O 1
ATOM 831 N N . ALA A 1 108 ? -5.874 8.578 12.428 1.00 86.56 108 ALA A N 1
ATOM 832 C CA . ALA A 1 108 ? -5.631 9.692 13.339 1.00 86.56 108 ALA A CA 1
ATOM 833 C C . ALA A 1 108 ? -6.655 10.821 13.145 1.00 86.56 108 ALA A C 1
ATOM 835 O O . ALA A 1 108 ? -7.176 11.337 14.130 1.00 86.56 108 ALA A O 1
ATOM 836 N N . VAL A 1 109 ? -6.981 11.166 11.893 1.00 86.38 109 VAL A N 1
ATOM 837 C CA . VAL A 1 109 ? -7.895 12.276 11.565 1.00 86.38 109 VAL A CA 1
ATOM 838 C C . VAL A 1 109 ? -9.366 11.872 11.676 1.00 86.38 109 VAL A C 1
ATOM 840 O O . VAL A 1 109 ? -10.155 12.576 12.296 1.00 86.38 109 VAL A O 1
ATOM 843 N N . ALA A 1 110 ? -9.757 10.748 11.072 1.00 81.62 110 ALA A N 1
ATOM 844 C CA . ALA A 1 110 ? -11.162 10.346 10.966 1.00 81.62 110 ALA A CA 1
ATOM 845 C C . ALA A 1 110 ? -11.633 9.429 12.108 1.00 81.62 110 ALA A C 1
ATOM 847 O O . ALA A 1 110 ? -12.824 9.126 12.218 1.00 81.62 110 ALA A O 1
ATOM 848 N N . GLY A 1 111 ? -10.699 8.940 12.929 1.00 78.06 111 GLY A N 1
ATOM 849 C CA . GLY A 1 111 ? -10.967 7.889 13.902 1.00 78.06 111 GLY A CA 1
ATOM 850 C C . GLY A 1 111 ? -11.419 6.574 13.257 1.00 78.06 111 GLY A C 1
ATOM 851 O O . GLY A 1 111 ? -11.376 6.386 12.039 1.00 78.06 111 GLY A O 1
ATOM 852 N N . ARG A 1 112 ? -11.860 5.631 14.096 1.00 67.94 112 ARG A N 1
ATOM 853 C CA . ARG A 1 112 ? -12.404 4.334 13.654 1.00 67.94 112 ARG A CA 1
ATOM 854 C C . ARG A 1 112 ? -13.890 4.413 13.278 1.00 67.94 112 ARG A C 1
ATOM 856 O O . ARG A 1 112 ? -14.352 3.687 12.400 1.00 67.94 112 ARG A O 1
ATOM 863 N N . GLU A 1 113 ? -14.643 5.287 13.940 1.00 63.41 113 GLU A N 1
ATOM 864 C CA . GLU A 1 113 ? -16.112 5.314 13.887 1.00 63.41 113 GLU A CA 1
ATOM 865 C C . GLU A 1 113 ? -16.683 5.974 12.629 1.00 63.41 113 GLU A C 1
ATOM 867 O O . GLU A 1 113 ? -17.848 5.758 12.305 1.00 63.41 113 GLU A O 1
ATOM 872 N N . GLY A 1 114 ? -15.861 6.687 11.851 1.00 60.91 114 GLY A N 1
ATOM 873 C CA . GLY A 1 114 ? -16.274 7.398 10.636 1.00 60.91 114 GLY A CA 1
ATOM 874 C C . GLY A 1 114 ? -16.805 6.530 9.483 1.00 60.91 114 GLY A C 1
ATOM 875 O O . GLY A 1 114 ? -17.002 7.066 8.396 1.00 60.91 114 GLY A O 1
ATOM 876 N N . ARG A 1 115 ? -17.027 5.221 9.703 1.00 69.75 115 ARG A N 1
ATOM 877 C CA . ARG A 1 115 ? -17.543 4.145 8.823 1.00 69.75 115 ARG A CA 1
ATOM 878 C C . ARG A 1 115 ? -16.851 4.003 7.460 1.00 69.75 115 ARG A C 1
ATOM 880 O O . ARG A 1 115 ? -16.348 2.930 7.152 1.00 69.75 115 ARG A O 1
ATOM 887 N N . TYR A 1 116 ? -16.807 5.069 6.672 1.00 77.31 116 TYR A N 1
ATOM 888 C CA . TYR A 1 116 ? -16.159 5.168 5.364 1.00 77.31 116 TYR A CA 1
ATOM 889 C C . TYR A 1 116 ? -15.092 6.271 5.306 1.00 77.31 116 TYR A C 1
ATOM 891 O O . TYR A 1 116 ? -14.167 6.173 4.506 1.00 77.31 116 TYR A O 1
ATOM 899 N N . LEU A 1 117 ? -15.166 7.286 6.173 1.00 84.94 117 LEU A N 1
ATOM 900 C CA . LEU A 1 117 ? -14.237 8.419 6.195 1.00 84.94 117 LEU A CA 1
ATOM 901 C C . LEU A 1 117 ? -12.748 8.019 6.302 1.00 84.94 117 LEU A C 1
ATOM 903 O O . LEU A 1 117 ? -11.969 8.501 5.479 1.00 84.94 117 LEU A O 1
ATOM 907 N N . PRO A 1 118 ? -12.318 7.113 7.212 1.00 85.69 118 PRO A N 1
ATOM 908 C CA . PRO A 1 118 ? -10.912 6.697 7.266 1.00 85.69 118 PRO A CA 1
ATOM 909 C C . PRO A 1 118 ? -10.468 5.952 6.000 1.00 85.69 118 PRO A C 1
ATOM 911 O O . PRO A 1 118 ? -9.315 6.044 5.594 1.00 85.69 118 PRO A O 1
ATOM 914 N N . LEU A 1 119 ? -11.374 5.240 5.329 1.00 87.19 119 LEU A N 1
ATOM 915 C CA . LEU A 1 119 ? -11.063 4.555 4.076 1.00 87.19 119 LEU A CA 1
ATOM 916 C C . LEU A 1 119 ? -10.878 5.553 2.927 1.00 87.19 119 LEU A C 1
ATOM 918 O O . LEU A 1 119 ? -9.884 5.477 2.213 1.00 87.19 119 LEU A O 1
ATOM 922 N N . VAL A 1 120 ? -11.773 6.535 2.794 1.00 89.38 120 VAL A N 1
ATOM 923 C CA . VAL A 1 120 ? -11.648 7.605 1.788 1.00 89.38 120 VAL A CA 1
ATOM 924 C C . VAL A 1 120 ? -10.364 8.405 2.003 1.00 89.38 120 VAL A C 1
ATOM 926 O O . VAL A 1 120 ? -9.613 8.638 1.059 1.00 89.38 120 VAL A O 1
ATOM 929 N N . LEU A 1 121 ? -10.066 8.772 3.251 1.00 91.31 121 LEU A N 1
ATOM 930 C CA . LEU A 1 121 ? -8.847 9.507 3.573 1.00 91.31 121 LEU A CA 1
ATOM 931 C C . LEU A 1 121 ? -7.587 8.667 3.313 1.00 91.31 121 LEU A C 1
ATOM 933 O O . LEU A 1 121 ? -6.579 9.210 2.869 1.00 91.31 121 LEU A O 1
ATOM 937 N N . THR A 1 122 ? -7.661 7.344 3.496 1.00 92.44 122 THR A N 1
ATOM 938 C CA . THR A 1 122 ? -6.581 6.427 3.104 1.00 92.44 122 THR A CA 1
ATOM 939 C C . THR A 1 122 ? -6.345 6.475 1.595 1.00 92.44 122 THR A C 1
ATOM 941 O O . THR A 1 122 ? -5.191 6.556 1.191 1.00 92.44 122 THR A O 1
ATOM 944 N N . VAL A 1 123 ? -7.395 6.491 0.759 1.00 93.00 123 VAL A N 1
ATOM 945 C CA . VAL A 1 123 ? -7.237 6.640 -0.704 1.00 93.00 123 VAL A CA 1
ATOM 946 C C . VAL A 1 123 ? -6.499 7.933 -1.033 1.00 93.00 123 VAL A C 1
ATOM 948 O O . VAL A 1 123 ? -5.510 7.900 -1.763 1.00 93.00 123 VAL A O 1
ATOM 951 N N . VAL A 1 124 ? -6.952 9.062 -0.480 1.00 92.75 124 VAL A N 1
ATOM 952 C CA . VAL A 1 124 ? -6.351 10.379 -0.743 1.00 92.75 124 VAL A CA 1
ATOM 953 C C . VAL A 1 124 ? -4.879 10.390 -0.333 1.00 92.75 124 VAL A C 1
ATOM 955 O O . VAL A 1 124 ? -4.017 10.733 -1.137 1.00 92.75 124 VAL A O 1
ATOM 958 N N . MET A 1 125 ? -4.573 9.951 0.888 1.00 94.31 125 MET A N 1
ATOM 959 C CA . MET A 1 125 ? -3.202 9.960 1.401 1.00 94.31 125 MET A CA 1
ATOM 960 C C . MET A 1 125 ? -2.301 8.975 0.659 1.00 94.31 125 MET A C 1
ATOM 962 O O . MET A 1 125 ? -1.167 9.310 0.337 1.00 94.31 125 MET A O 1
ATOM 966 N N . TYR A 1 126 ? -2.799 7.787 0.321 1.00 93.38 126 TYR A N 1
ATOM 967 C CA . TYR A 1 126 ? -2.039 6.810 -0.455 1.00 93.38 126 TYR A CA 1
ATOM 968 C C . TYR A 1 126 ? -1.753 7.313 -1.875 1.00 93.38 126 TYR A C 1
ATOM 970 O O . TYR A 1 126 ? -0.642 7.144 -2.365 1.00 93.38 126 TYR A O 1
ATOM 978 N N . THR A 1 127 ? -2.710 8.009 -2.496 1.00 90.62 127 THR A N 1
ATOM 979 C CA . THR A 1 127 ? -2.526 8.664 -3.803 1.00 90.62 127 THR A CA 1
ATOM 980 C C . THR A 1 127 ? -1.411 9.705 -3.758 1.00 90.62 127 THR A C 1
ATOM 982 O O . THR A 1 127 ? -0.654 9.829 -4.715 1.00 90.62 127 THR A O 1
ATOM 985 N N . LEU A 1 128 ? -1.291 10.437 -2.647 1.00 90.38 128 LEU A N 1
ATOM 986 C CA . LEU A 1 128 ? -0.236 11.430 -2.453 1.00 90.38 128 LEU A CA 1
ATOM 987 C C . LEU A 1 128 ? 1.119 10.783 -2.151 1.00 90.38 128 LEU A C 1
ATOM 989 O O . LEU A 1 128 ? 2.132 11.165 -2.728 1.00 90.38 128 LEU A O 1
ATOM 993 N N . PHE A 1 129 ? 1.146 9.798 -1.254 1.00 91.06 129 PHE A N 1
ATOM 994 C CA . PHE A 1 129 ? 2.389 9.197 -0.777 1.00 91.06 129 PHE A CA 1
ATOM 995 C C . PHE A 1 129 ? 3.011 8.220 -1.770 1.00 91.06 129 PHE A C 1
ATOM 997 O O . PHE A 1 129 ? 4.235 8.185 -1.879 1.00 91.06 129 PHE A O 1
ATOM 1004 N N . LEU A 1 130 ? 2.210 7.430 -2.491 1.00 89.44 130 LEU A N 1
ATOM 1005 C CA . LEU A 1 130 ? 2.730 6.362 -3.344 1.00 89.44 130 LEU A CA 1
ATOM 1006 C C . LEU A 1 130 ? 3.678 6.882 -4.442 1.00 89.44 130 LEU A C 1
ATOM 1008 O O . LEU A 1 130 ? 4.799 6.370 -4.508 1.00 89.44 130 LEU A O 1
ATOM 1012 N N . PRO A 1 131 ? 3.312 7.883 -5.270 1.00 84.19 131 PRO A N 1
ATOM 1013 C CA . PRO A 1 131 ? 4.198 8.373 -6.325 1.00 84.19 131 PRO A CA 1
ATOM 1014 C C . PRO A 1 131 ? 5.478 8.989 -5.760 1.00 84.19 131 PRO A C 1
ATOM 1016 O O . PRO A 1 131 ? 6.554 8.740 -6.292 1.00 84.19 131 PRO A O 1
ATOM 1019 N N . ILE A 1 132 ? 5.375 9.724 -4.647 1.00 84.06 132 ILE A N 1
ATOM 1020 C CA . ILE A 1 132 ? 6.515 10.384 -3.997 1.00 84.06 132 ILE A CA 1
ATOM 1021 C C . ILE A 1 132 ? 7.493 9.342 -3.450 1.00 84.06 132 ILE A C 1
ATOM 1023 O O . ILE A 1 132 ? 8.679 9.375 -3.764 1.00 84.06 132 ILE A O 1
ATOM 1027 N N . ILE A 1 133 ? 7.008 8.392 -2.648 1.00 87.38 133 ILE A N 1
ATOM 1028 C CA . ILE A 1 133 ? 7.873 7.404 -1.993 1.00 87.38 133 ILE A CA 1
ATOM 1029 C C . ILE A 1 133 ? 8.486 6.464 -3.032 1.00 87.38 133 ILE A C 1
ATOM 1031 O O . ILE A 1 133 ? 9.691 6.227 -3.003 1.00 87.38 133 ILE A O 1
ATOM 1035 N N . VAL A 1 134 ? 7.692 5.941 -3.971 1.00 82.31 134 VAL A N 1
ATOM 1036 C CA . VAL A 1 134 ? 8.218 5.031 -5.001 1.00 82.31 134 VAL A CA 1
ATOM 1037 C C . VAL A 1 134 ? 9.134 5.774 -5.973 1.00 82.31 134 VAL A C 1
ATOM 1039 O O . VAL A 1 134 ? 10.181 5.240 -6.329 1.00 82.31 134 VAL A O 1
ATOM 1042 N N . GLY A 1 135 ? 8.805 7.015 -6.342 1.00 75.06 135 GLY A N 1
ATOM 1043 C CA . GLY A 1 135 ? 9.657 7.864 -7.176 1.00 75.06 135 GLY A CA 1
ATOM 1044 C C . GLY A 1 135 ? 11.021 8.152 -6.544 1.00 75.06 135 GLY A C 1
ATOM 1045 O O . GLY A 1 135 ? 12.019 8.195 -7.256 1.00 75.06 135 GLY A O 1
ATOM 1046 N N . LEU A 1 136 ? 11.092 8.263 -5.213 1.00 79.69 136 LEU A N 1
ATOM 1047 C CA . LEU A 1 136 ? 12.355 8.389 -4.476 1.00 79.69 136 LEU A CA 1
ATOM 1048 C C . LEU A 1 136 ? 13.110 7.056 -4.345 1.00 79.69 136 LEU A C 1
ATOM 1050 O O . LEU A 1 136 ? 14.339 7.036 -4.406 1.00 79.69 136 LEU A O 1
ATOM 1054 N N . LEU A 1 137 ? 12.397 5.940 -4.168 1.00 82.31 137 LEU A N 1
ATOM 1055 C CA . LEU A 1 137 ? 13.005 4.618 -3.980 1.00 82.31 137 LEU A CA 1
ATOM 1056 C C . LEU A 1 137 ? 13.489 3.972 -5.282 1.00 82.31 137 LEU A C 1
ATOM 1058 O O . LEU A 1 137 ? 14.411 3.163 -5.236 1.00 82.31 137 LEU A O 1
ATOM 1062 N N . LEU A 1 138 ? 12.892 4.296 -6.431 1.00 74.62 138 LEU A N 1
ATOM 1063 C CA . LEU A 1 138 ? 13.290 3.734 -7.726 1.00 74.62 138 LEU A CA 1
ATOM 1064 C C . LEU A 1 138 ? 14.759 4.051 -8.081 1.00 74.62 138 LEU A C 1
ATOM 1066 O O . LEU A 1 138 ? 15.494 3.104 -8.363 1.00 74.62 138 LEU A O 1
ATOM 1070 N N . PRO A 1 139 ? 15.238 5.310 -7.999 1.00 69.56 139 PRO A N 1
ATOM 1071 C CA . PRO A 1 139 ? 16.654 5.637 -8.183 1.00 69.56 139 PRO A CA 1
ATOM 1072 C C . PRO A 1 139 ? 17.573 4.920 -7.192 1.00 69.56 139 PRO A C 1
ATOM 1074 O O . PRO A 1 139 ? 18.608 4.389 -7.583 1.00 69.56 139 PRO A O 1
ATOM 1077 N N . ALA A 1 140 ? 17.180 4.850 -5.916 1.00 74.44 140 ALA A N 1
ATOM 1078 C CA . ALA A 1 140 ? 17.956 4.144 -4.899 1.00 74.44 140 ALA A CA 1
ATOM 1079 C C . ALA A 1 140 ? 18.057 2.638 -5.200 1.00 74.44 140 ALA A C 1
ATOM 1081 O O . ALA A 1 140 ? 19.118 2.039 -5.033 1.00 74.44 140 ALA A O 1
ATOM 1082 N N . ASN A 1 141 ? 16.974 2.029 -5.690 1.00 78.00 141 ASN A N 1
ATOM 1083 C CA . ASN A 1 141 ? 16.969 0.630 -6.105 1.00 78.00 141 ASN A CA 1
ATOM 1084 C C . ASN A 1 141 ? 17.870 0.401 -7.329 1.00 78.00 141 ASN A C 1
ATOM 1086 O O . ASN A 1 141 ? 18.646 -0.549 -7.343 1.00 78.00 141 ASN A O 1
ATOM 1090 N N . LEU A 1 142 ? 17.830 1.293 -8.323 1.00 69.94 142 LEU A N 1
ATOM 1091 C CA . LEU A 1 142 ? 18.730 1.243 -9.481 1.00 69.94 142 LEU A CA 1
ATOM 1092 C C . LEU A 1 142 ? 20.204 1.348 -9.068 1.00 69.94 142 LEU A C 1
ATOM 1094 O O . LEU A 1 142 ? 21.015 0.550 -9.526 1.00 69.94 142 LEU A O 1
ATOM 1098 N N . PHE A 1 143 ? 20.533 2.261 -8.151 1.00 68.31 143 PHE A N 1
ATOM 1099 C CA . PHE A 1 143 ? 21.884 2.390 -7.601 1.00 68.31 143 PHE A CA 1
ATOM 1100 C C . PHE A 1 143 ? 22.361 1.095 -6.927 1.00 68.31 143 PHE A C 1
ATOM 1102 O O . PHE A 1 143 ? 23.480 0.643 -7.158 1.00 68.31 143 PHE A O 1
ATOM 1109 N N . LEU A 1 144 ? 21.505 0.460 -6.120 1.00 72.62 144 LEU A N 1
ATOM 1110 C CA . LEU A 1 144 ? 21.836 -0.816 -5.480 1.00 72.62 144 LEU A CA 1
ATOM 1111 C C . LEU A 1 144 ? 22.036 -1.942 -6.500 1.00 72.62 144 LEU A C 1
ATOM 1113 O O . LEU A 1 144 ? 22.950 -2.754 -6.345 1.00 72.62 144 LEU A O 1
ATOM 1117 N N . LEU A 1 145 ? 21.206 -1.998 -7.543 1.00 71.06 145 LEU A N 1
ATOM 1118 C CA . LEU A 1 145 ? 21.351 -2.980 -8.619 1.00 71.06 145 LEU A CA 1
ATOM 1119 C C . LEU A 1 145 ? 22.667 -2.792 -9.382 1.00 71.06 145 LEU A C 1
ATOM 1121 O O . LEU A 1 145 ? 23.296 -3.784 -9.740 1.00 71.06 145 LEU A O 1
ATOM 1125 N N . ASP A 1 146 ? 23.109 -1.551 -9.575 1.00 68.12 146 ASP A N 1
ATOM 1126 C CA . ASP A 1 146 ? 24.377 -1.244 -10.238 1.00 68.12 146 ASP A CA 1
ATOM 1127 C C . ASP A 1 146 ? 25.591 -1.651 -9.387 1.00 68.12 146 ASP A C 1
ATOM 1129 O O . ASP A 1 146 ? 26.438 -2.430 -9.827 1.00 68.12 146 ASP A O 1
ATOM 1133 N N . VAL A 1 147 ? 25.612 -1.268 -8.104 1.00 72.88 147 VAL A N 1
ATOM 1134 C CA . VAL A 1 147 ? 26.677 -1.658 -7.154 1.00 72.88 147 VAL A CA 1
ATOM 1135 C C . VAL A 1 147 ? 26.779 -3.179 -6.976 1.00 72.88 147 VAL A C 1
ATOM 1137 O O . VAL A 1 147 ? 27.863 -3.709 -6.737 1.00 72.88 147 VAL A O 1
ATOM 1140 N N . THR A 1 148 ? 25.662 -3.901 -7.097 1.00 75.62 148 THR A N 1
ATOM 1141 C CA . THR A 1 148 ? 25.625 -5.370 -6.980 1.00 75.62 148 THR A CA 1
ATOM 1142 C C . THR A 1 148 ? 25.902 -6.104 -8.296 1.00 75.62 148 THR A C 1
ATOM 1144 O O . THR A 1 148 ? 25.874 -7.335 -8.315 1.00 75.62 148 THR A O 1
ATOM 1147 N N . GLY A 1 149 ? 26.179 -5.388 -9.393 1.00 68.19 149 GLY A N 1
ATOM 1148 C CA . GLY A 1 149 ? 26.427 -5.982 -10.712 1.00 68.19 149 GLY A CA 1
ATOM 1149 C C . GLY A 1 149 ? 25.186 -6.621 -11.348 1.00 68.19 149 GLY A C 1
ATOM 1150 O O . GLY A 1 149 ? 25.297 -7.393 -12.298 1.00 68.19 149 GLY A O 1
ATOM 1151 N N . LEU A 1 150 ? 23.995 -6.319 -10.827 1.00 67.31 150 LEU A N 1
ATOM 1152 C CA . LEU A 1 150 ? 22.702 -6.791 -11.325 1.00 67.31 150 LEU A CA 1
ATOM 1153 C C . LEU A 1 150 ? 21.986 -5.732 -12.170 1.00 67.31 150 LEU A C 1
ATOM 1155 O O . LEU A 1 150 ? 20.779 -5.886 -12.406 1.00 67.31 150 LEU A O 1
ATOM 1159 N N . SER A 1 151 ? 22.712 -4.696 -12.605 1.00 60.81 151 SER A N 1
ATOM 1160 C CA . SER A 1 151 ? 22.161 -3.543 -13.310 1.00 60.81 151 SER A CA 1
ATOM 1161 C C . SER A 1 151 ? 21.280 -3.958 -14.484 1.00 60.81 151 SER A C 1
ATOM 1163 O O . SER A 1 151 ? 21.525 -4.940 -15.186 1.00 60.81 151 SER A O 1
ATOM 1165 N N . VAL A 1 152 ? 20.206 -3.197 -14.651 1.00 57.22 152 VAL A N 1
ATOM 1166 C CA . VAL A 1 152 ? 19.238 -3.329 -15.743 1.00 57.22 152 VAL A CA 1
ATOM 1167 C C . VAL A 1 152 ? 19.472 -2.237 -16.797 1.00 57.22 152 VAL A C 1
ATOM 1169 O O . VAL A 1 152 ? 18.911 -2.309 -17.885 1.00 57.22 152 VAL A O 1
ATOM 1172 N N . VAL A 1 153 ? 20.305 -1.236 -16.487 1.00 54.84 153 VAL A N 1
ATOM 1173 C CA . VAL A 1 153 ? 20.553 -0.047 -17.311 1.00 54.84 153 VAL A CA 1
ATOM 1174 C C . VAL A 1 153 ? 22.064 0.114 -17.505 1.00 54.84 153 VAL A C 1
ATOM 1176 O O . VAL A 1 153 ? 22.815 0.028 -16.541 1.00 54.84 153 VAL A O 1
ATOM 1179 N N . GLU A 1 154 ? 22.519 0.382 -18.731 1.00 49.75 154 GLU A N 1
ATOM 1180 C CA . GLU A 1 154 ? 23.946 0.562 -19.082 1.00 49.75 154 GLU A CA 1
ATOM 1181 C C . GLU A 1 154 ? 24.563 1.892 -18.592 1.00 49.75 154 GLU A C 1
ATOM 1183 O O . GLU A 1 154 ? 25.645 2.280 -19.024 1.00 49.75 154 GLU A O 1
ATOM 1188 N N . VAL A 1 155 ? 23.881 2.626 -17.712 1.00 48.47 155 VAL A N 1
ATOM 1189 C CA . VAL A 1 155 ? 24.319 3.950 -17.251 1.00 48.47 155 VAL A CA 1
ATOM 1190 C C . VAL A 1 155 ? 25.232 3.798 -16.039 1.00 48.47 155 VAL A C 1
ATOM 1192 O O . VAL A 1 155 ? 24.906 3.076 -15.100 1.00 48.47 155 VAL A O 1
ATOM 1195 N N . SER A 1 156 ? 26.364 4.504 -16.052 1.00 52.75 156 SER A N 1
ATOM 1196 C CA . SER A 1 156 ? 27.371 4.438 -14.989 1.00 52.75 156 SER A CA 1
ATOM 1197 C C . SER A 1 156 ? 26.880 5.025 -13.653 1.00 52.75 156 SER A C 1
ATOM 1199 O O . SER A 1 156 ? 26.103 5.983 -13.626 1.00 52.75 156 SER A O 1
ATOM 1201 N N . ILE A 1 157 ? 27.415 4.516 -12.532 1.00 46.16 157 ILE A N 1
ATOM 1202 C CA . ILE A 1 157 ? 27.137 4.969 -11.150 1.00 46.16 157 ILE A CA 1
ATOM 1203 C C . ILE A 1 157 ? 27.122 6.508 -11.020 1.00 46.16 157 ILE A C 1
ATOM 1205 O O . ILE A 1 157 ? 26.262 7.076 -10.346 1.00 46.16 157 ILE A O 1
ATOM 1209 N N . GLY A 1 158 ? 28.074 7.200 -11.662 1.00 48.69 158 GLY A N 1
ATOM 1210 C CA . GLY A 1 158 ? 28.217 8.659 -11.588 1.00 48.69 158 GLY A CA 1
ATOM 1211 C C . GLY A 1 158 ? 27.165 9.430 -12.390 1.00 48.69 158 GLY A C 1
ATOM 1212 O O . GLY A 1 158 ? 26.690 10.476 -11.940 1.00 48.69 158 GLY A O 1
ATOM 1213 N N . GLU A 1 159 ? 26.751 8.903 -13.540 1.00 52.62 159 GLU A N 1
ATOM 1214 C CA . GLU A 1 159 ? 25.701 9.495 -14.374 1.00 52.62 159 GLU A CA 1
ATOM 1215 C C . GLU A 1 159 ? 24.317 9.280 -13.764 1.00 52.62 159 GLU A C 1
ATOM 1217 O O . GLU A 1 159 ? 23.515 10.211 -13.755 1.00 52.62 159 GLU A O 1
ATOM 1222 N N . ALA A 1 160 ? 24.056 8.115 -13.163 1.00 49.62 160 ALA A N 1
ATOM 1223 C CA . ALA A 1 160 ? 22.799 7.831 -12.470 1.00 49.62 160 ALA A CA 1
ATOM 1224 C C . ALA A 1 160 ? 22.587 8.741 -11.243 1.00 49.62 160 ALA A C 1
ATOM 1226 O O . ALA A 1 160 ? 21.478 9.221 -11.004 1.00 49.62 160 ALA A O 1
ATOM 1227 N N . LEU A 1 161 ? 23.652 9.023 -10.482 1.00 48.66 161 LEU A N 1
ATOM 1228 C CA . LEU A 1 161 ? 23.602 9.850 -9.269 1.00 48.66 161 LEU A CA 1
ATOM 1229 C C . LEU A 1 161 ? 23.564 11.354 -9.599 1.00 48.66 161 LEU A C 1
ATOM 1231 O O . LEU A 1 161 ? 22.825 12.111 -8.969 1.00 48.66 161 LEU A O 1
ATOM 1235 N N . SER A 1 162 ? 24.284 11.779 -10.642 1.00 49.28 162 SER A N 1
ATOM 1236 C CA . SER A 1 162 ? 24.168 13.129 -11.213 1.00 49.28 162 SER A CA 1
ATOM 1237 C C . SER A 1 162 ? 22.771 13.374 -11.798 1.00 49.28 162 SER A C 1
ATOM 1239 O O . SER A 1 162 ? 22.144 14.394 -11.507 1.00 49.28 162 SER A O 1
ATOM 1241 N N . ALA A 1 163 ? 22.221 12.401 -12.532 1.00 51.38 163 ALA A N 1
ATOM 1242 C CA . ALA A 1 163 ? 20.854 12.447 -13.039 1.00 51.38 163 ALA A CA 1
ATOM 1243 C C . ALA A 1 163 ? 19.798 12.385 -11.926 1.00 51.38 163 ALA A C 1
ATOM 1245 O O . ALA A 1 163 ? 18.695 12.859 -12.146 1.00 51.38 163 ALA A O 1
ATOM 1246 N N . TRP A 1 164 ? 20.109 11.831 -10.749 1.00 48.91 164 TRP A N 1
ATOM 1247 C CA . TRP A 1 164 ? 19.217 11.807 -9.583 1.00 48.91 164 TRP A CA 1
ATOM 1248 C C . TRP A 1 164 ? 19.175 13.142 -8.823 1.00 48.91 164 TRP A C 1
ATOM 1250 O O . TRP A 1 164 ? 18.101 13.553 -8.388 1.00 48.91 164 TRP A O 1
ATOM 1260 N N . ILE A 1 165 ? 20.322 13.812 -8.653 1.00 51.69 165 ILE A N 1
ATOM 1261 C CA . ILE A 1 165 ? 20.420 15.072 -7.889 1.00 51.69 165 ILE A CA 1
ATOM 1262 C C . ILE A 1 165 ? 20.138 16.296 -8.773 1.00 51.69 165 ILE A C 1
ATOM 1264 O O . ILE A 1 165 ? 19.507 17.250 -8.320 1.00 51.69 165 ILE A O 1
ATOM 1268 N N . TRP A 1 166 ? 20.616 16.282 -10.020 1.00 47.22 166 TRP A N 1
ATOM 1269 C CA . TRP A 1 166 ? 20.669 17.463 -10.893 1.00 47.22 166 TRP A CA 1
ATOM 1270 C C . TRP A 1 166 ? 19.962 17.273 -12.235 1.00 47.22 166 TRP A C 1
ATOM 1272 O O . TRP A 1 166 ? 19.512 18.249 -12.834 1.00 47.22 166 TRP A O 1
ATOM 1282 N N . GLY A 1 167 ? 19.832 16.032 -12.703 1.00 48.47 167 GLY A N 1
ATOM 1283 C CA . GLY A 1 167 ? 18.874 15.701 -13.747 1.00 48.47 167 GLY A CA 1
ATOM 1284 C C . GLY A 1 167 ? 17.480 15.646 -13.138 1.00 48.47 167 GLY A C 1
ATOM 1285 O O . GLY A 1 167 ? 17.285 15.190 -12.022 1.00 48.47 167 GLY A O 1
ATOM 1286 N N . THR A 1 168 ? 16.465 16.098 -13.851 1.00 46.69 168 THR A N 1
ATOM 1287 C CA . THR A 1 168 ? 15.146 15.496 -13.660 1.00 46.69 168 THR A CA 1
ATOM 1288 C C . THR A 1 168 ? 15.184 14.263 -14.551 1.00 46.69 168 THR A C 1
ATOM 1290 O O . THR A 1 168 ? 15.110 14.436 -15.768 1.00 46.69 168 THR A O 1
ATOM 1293 N N . PRO A 1 169 ? 15.377 13.026 -14.039 1.00 52.03 169 PRO A N 1
ATOM 1294 C CA . PRO A 1 169 ? 15.289 11.869 -14.911 1.00 52.03 169 PRO A CA 1
ATOM 1295 C C . PRO A 1 169 ? 13.870 11.902 -15.456 1.00 52.03 169 PRO A C 1
ATOM 1297 O O . PRO A 1 169 ? 12.914 11.808 -14.684 1.00 52.03 169 PRO A O 1
ATOM 1300 N N . PHE A 1 170 ? 13.727 12.102 -16.763 1.00 45.88 170 PHE A N 1
ATOM 1301 C CA . PHE A 1 170 ? 12.428 12.253 -17.411 1.00 45.88 170 PHE A CA 1
ATOM 1302 C C . PHE A 1 170 ? 11.484 11.114 -17.001 1.00 45.88 170 PHE A C 1
ATOM 1304 O O . PHE A 1 170 ? 10.320 11.350 -16.724 1.00 45.88 170 PHE A O 1
ATOM 1311 N N . PHE A 1 171 ? 12.013 9.903 -16.801 1.00 47.59 171 PHE A N 1
ATOM 1312 C CA . PHE A 1 171 ? 11.282 8.756 -16.263 1.00 47.59 171 PHE A CA 1
ATOM 1313 C C . PHE A 1 171 ? 10.745 8.943 -14.830 1.00 47.59 171 PHE A C 1
ATOM 1315 O O . PHE A 1 171 ? 9.601 8.596 -14.565 1.00 47.59 171 PHE A O 1
ATOM 1322 N N . VAL A 1 172 ? 11.523 9.509 -13.899 1.00 50.22 172 VAL A N 1
ATOM 1323 C CA . VAL A 1 172 ? 11.097 9.744 -12.502 1.00 50.22 172 VAL A CA 1
ATOM 1324 C C . VAL A 1 172 ? 10.089 10.886 -12.429 1.00 50.22 172 VAL A C 1
ATOM 1326 O O . VAL A 1 172 ? 9.095 10.786 -11.706 1.00 50.22 172 VAL A O 1
ATOM 1329 N N . LEU A 1 173 ? 10.307 11.949 -13.207 1.00 49.44 173 LEU A N 1
ATOM 1330 C CA . LEU A 1 173 ? 9.367 13.062 -13.296 1.00 49.44 173 LEU A CA 1
ATOM 1331 C C . LEU A 1 173 ? 8.054 12.609 -13.949 1.00 49.44 173 LEU A C 1
ATOM 1333 O O . LEU A 1 173 ? 6.988 12.881 -13.408 1.00 49.44 173 LEU A O 1
ATOM 1337 N N . THR A 1 174 ? 8.125 11.844 -15.041 1.00 52.78 174 THR A N 1
ATOM 1338 C CA . THR A 1 174 ? 6.957 11.264 -15.715 1.00 52.78 174 THR A CA 1
ATOM 1339 C C . THR A 1 174 ? 6.245 10.274 -14.805 1.00 52.78 174 THR A C 1
ATOM 1341 O O . THR A 1 174 ? 5.048 10.421 -14.620 1.00 52.78 174 THR A O 1
ATOM 1344 N N . TYR A 1 175 ? 6.945 9.356 -14.130 1.00 54.25 175 TYR A N 1
ATOM 1345 C CA . TYR A 1 175 ? 6.333 8.447 -13.152 1.00 54.25 175 TYR A CA 1
ATOM 1346 C C . TYR A 1 175 ? 5.640 9.207 -12.015 1.00 54.25 175 TYR A C 1
ATOM 1348 O O . TYR A 1 175 ? 4.550 8.831 -11.596 1.00 54.25 175 TYR A O 1
ATOM 1356 N N . THR A 1 176 ? 6.234 10.296 -11.526 1.00 55.88 176 THR A N 1
ATOM 1357 C CA . THR A 1 176 ? 5.627 11.108 -10.464 1.00 55.88 176 THR A CA 1
ATOM 1358 C C . THR A 1 176 ? 4.417 11.890 -10.984 1.00 55.88 176 THR A C 1
ATOM 1360 O O . THR A 1 176 ? 3.388 11.918 -10.320 1.00 55.88 176 THR A O 1
ATOM 1363 N N . LEU A 1 177 ? 4.493 12.483 -12.180 1.00 55.09 177 LEU A N 1
ATOM 1364 C CA . LEU A 1 177 ? 3.434 13.317 -12.765 1.00 55.09 177 LEU A CA 1
ATOM 1365 C C . LEU A 1 177 ? 2.261 12.500 -13.337 1.00 55.09 177 LEU A C 1
ATOM 1367 O O . LEU A 1 177 ? 1.106 12.871 -13.132 1.00 55.09 177 LEU A O 1
ATOM 1371 N N . THR A 1 178 ? 2.520 11.378 -14.013 1.00 60.47 178 THR A N 1
ATOM 1372 C CA . THR A 1 178 ? 1.483 10.485 -14.568 1.00 60.47 178 THR A CA 1
ATOM 1373 C C . THR A 1 178 ? 1.005 9.446 -13.550 1.00 60.47 178 THR A C 1
ATOM 1375 O O . THR A 1 178 ? -0.147 9.000 -13.605 1.00 60.47 178 THR A O 1
ATOM 1378 N N . GLY A 1 179 ? 1.836 9.131 -12.551 1.00 67.62 179 GLY A N 1
ATOM 1379 C CA . GLY A 1 179 ? 1.559 8.121 -11.535 1.00 67.62 179 GLY A CA 1
ATOM 1380 C C . GLY A 1 179 ? 0.462 8.491 -10.547 1.00 67.62 179 GLY A C 1
ATOM 1381 O O . GLY A 1 179 ? -0.119 7.584 -9.964 1.00 67.62 179 GLY A O 1
ATOM 1382 N N . PHE A 1 180 ? 0.092 9.767 -10.381 1.00 77.88 180 PHE A N 1
ATOM 1383 C CA . PHE A 1 180 ? -1.014 10.149 -9.486 1.00 77.88 180 PHE A CA 1
ATOM 1384 C C . PHE A 1 180 ? -2.357 9.543 -9.912 1.00 77.88 180 PHE A C 1
ATOM 1386 O O . PHE A 1 180 ? -3.124 9.088 -9.064 1.00 77.88 180 PHE A O 1
ATOM 1393 N N . LYS A 1 181 ? -2.640 9.475 -11.222 1.00 80.94 181 LYS A N 1
ATOM 1394 C CA . LYS A 1 181 ? -3.873 8.851 -11.731 1.00 80.94 181 LYS A CA 1
ATOM 1395 C C . LYS A 1 181 ? -3.901 7.358 -11.406 1.00 80.94 181 LYS A C 1
ATOM 1397 O O . LYS A 1 181 ? -4.916 6.850 -10.937 1.00 80.94 181 LYS A O 1
ATOM 1402 N N . GLN A 1 182 ? -2.800 6.648 -11.644 1.00 81.38 182 GLN A N 1
ATOM 1403 C CA . GLN A 1 182 ? -2.714 5.214 -11.351 1.00 81.38 182 GLN A CA 1
ATOM 1404 C C . GLN A 1 182 ? -2.670 4.946 -9.843 1.00 81.38 182 GLN A C 1
ATOM 1406 O O . GLN A 1 182 ? -3.308 4.005 -9.383 1.00 81.38 182 GLN A O 1
ATOM 1411 N N . ALA A 1 183 ? -2.017 5.809 -9.062 1.00 84.88 183 ALA A N 1
ATOM 1412 C CA . ALA A 1 183 ? -2.005 5.761 -7.603 1.00 84.88 183 ALA A CA 1
ATOM 1413 C C . ALA A 1 183 ? -3.404 5.971 -7.007 1.00 84.88 183 ALA A C 1
ATOM 1415 O O . ALA A 1 183 ? -3.749 5.317 -6.023 1.00 84.88 183 ALA A O 1
ATOM 1416 N N . LEU A 1 184 ? -4.235 6.813 -7.630 1.00 87.62 184 LEU A N 1
ATOM 1417 C CA . LEU A 1 184 ? -5.636 6.971 -7.250 1.00 87.62 184 LEU A CA 1
ATOM 1418 C C . LEU A 1 184 ? -6.418 5.673 -7.463 1.00 87.62 184 LEU A C 1
ATOM 1420 O O . LEU A 1 184 ? -7.076 5.196 -6.539 1.00 87.62 184 LEU A O 1
ATOM 1424 N N . TRP A 1 185 ? -6.315 5.067 -8.649 1.00 86.88 185 TRP A N 1
ATOM 1425 C CA . TRP A 1 185 ? -6.974 3.787 -8.935 1.00 86.88 185 TRP A CA 1
ATOM 1426 C C . TRP A 1 185 ? -6.466 2.657 -8.037 1.00 86.88 185 TRP A C 1
ATOM 1428 O O . TRP A 1 185 ? -7.265 1.870 -7.534 1.00 86.88 185 TRP A O 1
ATOM 1438 N N . ALA A 1 186 ? -5.163 2.623 -7.767 1.00 87.94 186 ALA A N 1
ATOM 1439 C CA . ALA A 1 186 ? -4.534 1.723 -6.810 1.00 87.94 186 ALA A CA 1
ATOM 1440 C C . ALA A 1 186 ? -5.082 1.915 -5.390 1.00 87.94 186 ALA A C 1
ATOM 1442 O O . ALA A 1 186 ? -5.435 0.942 -4.725 1.00 87.94 186 ALA A O 1
ATOM 1443 N N . GLY A 1 187 ? -5.215 3.163 -4.935 1.00 89.56 187 GLY A N 1
ATOM 1444 C CA . GLY A 1 187 ? -5.807 3.493 -3.642 1.00 89.56 187 GLY A CA 1
ATOM 1445 C C . GLY A 1 187 ? -7.266 3.052 -3.544 1.00 89.56 187 GLY A C 1
ATOM 1446 O O . GLY A 1 187 ? -7.644 2.399 -2.570 1.00 89.56 187 GLY A O 1
ATOM 1447 N N . ILE A 1 188 ? -8.073 3.342 -4.571 1.00 91.81 188 ILE A N 1
ATOM 1448 C CA . ILE A 1 188 ? -9.472 2.897 -4.657 1.00 91.81 188 ILE A CA 1
ATOM 1449 C C . ILE A 1 188 ? -9.540 1.367 -4.616 1.00 91.81 188 ILE A C 1
ATOM 1451 O O . ILE A 1 188 ? -10.283 0.814 -3.806 1.00 91.81 188 ILE A O 1
ATOM 1455 N N . GLY A 1 189 ? -8.741 0.679 -5.434 1.00 90.31 189 GLY A N 1
ATOM 1456 C CA . GLY A 1 189 ? -8.689 -0.782 -5.487 1.00 90.31 189 GLY A CA 1
ATOM 1457 C C . GLY A 1 189 ? -8.322 -1.402 -4.139 1.00 90.31 189 GLY A C 1
ATOM 1458 O O . GLY A 1 189 ? -9.039 -2.278 -3.649 1.00 90.31 189 GLY A O 1
ATOM 1459 N N . ALA A 1 190 ? -7.265 -0.901 -3.489 1.00 91.00 190 ALA A N 1
ATOM 1460 C CA . ALA A 1 190 ? -6.869 -1.342 -2.152 1.00 91.00 190 ALA A CA 1
ATOM 1461 C C . ALA A 1 190 ? -8.008 -1.170 -1.140 1.00 91.00 190 ALA A C 1
ATOM 1463 O O . ALA A 1 190 ? -8.290 -2.084 -0.367 1.00 91.00 190 ALA A O 1
ATOM 1464 N N . VAL A 1 191 ? -8.688 -0.023 -1.154 1.00 91.50 191 VAL A N 1
ATOM 1465 C CA . VAL A 1 191 ? -9.762 0.276 -0.203 1.00 91.50 191 VAL A CA 1
ATOM 1466 C C . VAL A 1 191 ? -11.022 -0.541 -0.462 1.00 91.50 191 VAL A C 1
ATOM 1468 O O . VAL A 1 191 ? -11.649 -0.980 0.500 1.00 91.50 191 VAL A O 1
ATOM 1471 N N . VAL A 1 192 ? -11.387 -0.802 -1.717 1.00 92.94 192 VAL A N 1
ATOM 1472 C CA . VAL A 1 192 ? -12.526 -1.674 -2.050 1.00 92.94 192 VAL A CA 1
ATOM 1473 C C . VAL A 1 192 ? -12.275 -3.094 -1.540 1.00 92.94 192 VAL A C 1
ATOM 1475 O O . VAL A 1 192 ? -13.132 -3.664 -0.857 1.00 92.94 192 VAL A O 1
ATOM 1478 N N . LEU A 1 193 ? -11.080 -3.641 -1.789 1.00 92.00 193 LEU A N 1
ATOM 1479 C CA . LEU A 1 193 ? -10.687 -4.952 -1.267 1.00 92.00 193 LEU A CA 1
ATOM 1480 C C . LEU A 1 193 ? -10.648 -4.953 0.266 1.00 92.00 193 LEU A C 1
ATOM 1482 O O . LEU A 1 193 ? -11.186 -5.860 0.903 1.00 92.00 1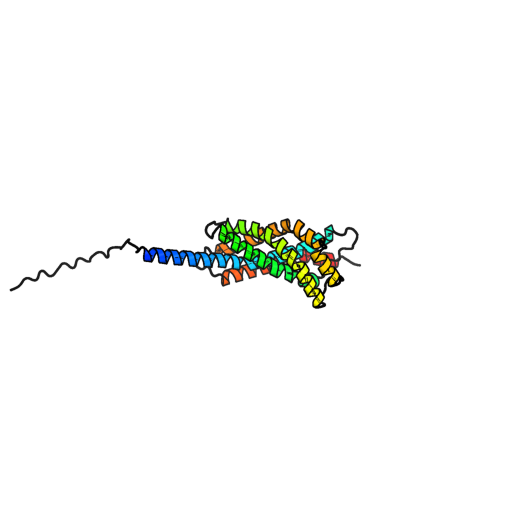93 LEU A O 1
ATOM 1486 N N . ALA A 1 194 ? -10.078 -3.913 0.874 1.00 89.06 194 ALA A N 1
ATOM 1487 C CA . ALA A 1 194 ? -10.034 -3.776 2.323 1.00 89.06 194 ALA A CA 1
ATOM 1488 C C . ALA A 1 194 ? -11.433 -3.687 2.938 1.00 89.06 194 ALA A C 1
ATOM 1490 O O . ALA A 1 194 ? -11.692 -4.336 3.945 1.00 89.06 194 ALA A O 1
ATOM 1491 N N . ALA A 1 195 ? -12.355 -2.935 2.334 1.00 89.62 195 ALA A N 1
ATOM 1492 C CA . ALA A 1 195 ? -13.733 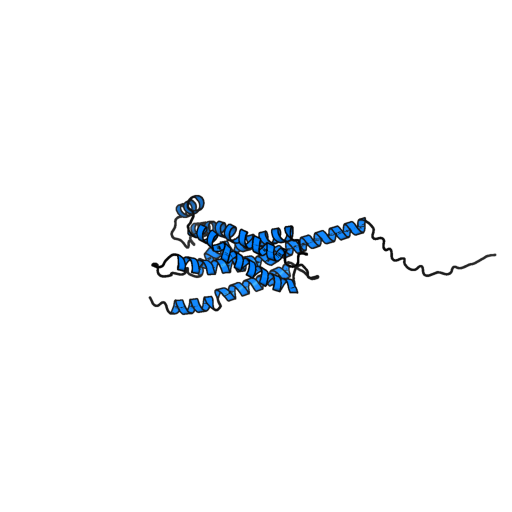-2.817 2.796 1.00 89.62 195 ALA A CA 1
ATOM 1493 C C . ALA A 1 195 ? -14.452 -4.172 2.762 1.00 89.62 195 ALA A C 1
ATOM 1495 O O . ALA A 1 195 ? -15.164 -4.510 3.712 1.00 89.62 195 ALA A O 1
ATOM 1496 N N . ALA A 1 196 ? -14.221 -4.974 1.716 1.00 89.38 196 ALA A N 1
ATOM 1497 C CA . ALA A 1 196 ? -14.742 -6.334 1.629 1.00 89.38 196 ALA A CA 1
ATOM 1498 C C . ALA A 1 196 ? -14.205 -7.219 2.767 1.00 89.38 196 ALA A C 1
ATOM 1500 O O . ALA A 1 196 ? -14.988 -7.887 3.440 1.00 89.38 196 ALA A O 1
ATOM 1501 N N . VAL A 1 197 ? -12.900 -7.171 3.055 1.00 89.44 197 VAL A N 1
ATOM 1502 C CA . VAL A 1 197 ? -12.292 -7.929 4.167 1.00 89.44 197 VAL A CA 1
ATOM 1503 C C . VAL A 1 197 ? -12.793 -7.442 5.524 1.00 89.44 197 VAL A C 1
ATOM 1505 O O . VAL A 1 197 ? -13.191 -8.232 6.386 1.00 89.44 197 VAL A O 1
ATOM 1508 N N . PHE A 1 198 ? -12.791 -6.128 5.728 1.00 89.06 198 PHE A N 1
ATOM 1509 C CA . PHE A 1 198 ? -13.120 -5.508 7.004 1.00 89.06 198 PHE A CA 1
ATOM 1510 C C . PHE A 1 198 ? -14.589 -5.668 7.375 1.00 89.06 198 PHE A C 1
ATOM 1512 O O . PHE A 1 198 ? -14.911 -5.671 8.564 1.00 89.06 198 PHE A O 1
ATOM 1519 N N . ARG A 1 199 ? -15.465 -5.890 6.391 1.00 86.62 199 ARG A N 1
ATOM 1520 C CA . ARG A 1 199 ? -16.855 -6.275 6.639 1.00 86.62 199 ARG A CA 1
ATOM 1521 C C . ARG A 1 199 ? -16.970 -7.546 7.488 1.00 86.62 199 ARG A C 1
ATOM 1523 O O . ARG A 1 199 ? -17.888 -7.629 8.296 1.00 86.62 199 ARG A O 1
ATOM 1530 N N . PHE A 1 200 ? -16.059 -8.506 7.326 1.00 86.56 200 PHE A N 1
ATOM 1531 C CA . PHE A 1 200 ? -16.137 -9.809 8.000 1.00 86.56 200 PHE A CA 1
ATOM 1532 C C . PHE A 1 200 ? -15.166 -9.949 9.175 1.00 86.56 200 PHE A C 1
ATOM 1534 O O . PHE A 1 200 ? -15.496 -10.578 10.175 1.00 86.56 200 PHE A O 1
ATOM 1541 N N . ILE A 1 201 ? -13.962 -9.382 9.064 1.00 87.44 201 ILE A N 1
ATOM 1542 C CA . ILE A 1 201 ? -12.882 -9.557 10.054 1.00 87.44 201 ILE A CA 1
ATOM 1543 C C . ILE A 1 201 ? -12.146 -8.245 10.361 1.00 87.44 201 ILE A C 1
ATOM 1545 O O . ILE A 1 201 ? -10.968 -8.244 10.714 1.00 87.44 201 ILE A O 1
ATOM 1549 N N . GLY A 1 202 ? -12.812 -7.110 10.166 1.00 82.50 202 GLY A N 1
ATOM 1550 C CA . GLY A 1 202 ? -12.215 -5.787 10.323 1.00 82.50 202 GLY A CA 1
ATOM 1551 C C . GLY A 1 202 ? -12.119 -5.292 11.765 1.00 82.50 202 GLY A C 1
ATOM 1552 O O . GLY A 1 202 ? -12.599 -5.946 12.692 1.00 82.50 202 GLY A O 1
ATOM 1553 N N . PRO A 1 203 ? -11.556 -4.086 11.954 1.00 81.12 203 PRO A N 1
ATOM 1554 C CA . PRO A 1 203 ? -11.324 -3.469 13.267 1.00 81.12 203 PRO A CA 1
ATOM 1555 C C . PRO A 1 203 ? -12.603 -3.228 14.084 1.00 81.12 203 PRO A C 1
ATOM 1557 O O . PRO A 1 203 ? -12.543 -3.121 15.308 1.00 81.12 203 PRO A O 1
ATOM 1560 N N . ASN A 1 204 ? -13.764 -3.185 13.424 1.00 83.88 204 ASN A N 1
ATOM 1561 C CA . ASN A 1 204 ? -15.073 -3.016 14.061 1.00 83.88 204 ASN A CA 1
ATOM 1562 C C . ASN A 1 204 ? -15.699 -4.334 14.540 1.00 83.88 204 ASN A C 1
ATOM 1564 O O . ASN A 1 204 ? -16.724 -4.306 15.213 1.00 83.88 204 ASN A O 1
ATOM 1568 N N . HIS A 1 205 ? -15.110 -5.484 14.204 1.00 84.06 205 HIS A N 1
ATOM 1569 C CA . HIS A 1 205 ? -15.623 -6.778 14.632 1.00 84.06 205 HIS A CA 1
ATOM 1570 C C . HIS A 1 205 ? -15.158 -7.099 16.063 1.00 84.06 205 HIS A C 1
ATOM 1572 O O . HIS A 1 205 ? -14.022 -6.798 16.439 1.00 84.06 205 HIS A O 1
ATOM 1578 N N . ALA A 1 206 ? -16.008 -7.744 16.870 1.00 81.19 206 ALA A N 1
ATOM 1579 C CA . ALA A 1 206 ? -15.671 -8.091 18.258 1.00 81.19 206 ALA A CA 1
ATOM 1580 C C . ALA A 1 206 ? -14.418 -8.985 18.337 1.00 81.19 206 ALA A C 1
ATOM 1582 O O . ALA A 1 206 ? -13.507 -8.721 19.112 1.00 81.19 206 ALA A O 1
ATOM 1583 N N . ALA A 1 207 ? -14.334 -9.973 17.440 1.00 81.38 207 ALA A N 1
ATOM 1584 C CA . ALA A 1 207 ? -13.214 -10.905 17.293 1.00 81.38 207 ALA A CA 1
ATOM 1585 C C . ALA A 1 207 ? -12.064 -10.385 16.397 1.00 81.38 207 ALA A C 1
ATOM 1587 O O . ALA A 1 207 ? -11.402 -11.177 15.719 1.00 81.38 207 ALA A O 1
ATOM 1588 N N . PHE A 1 208 ? -11.859 -9.065 16.318 1.00 85.56 208 PHE A N 1
ATOM 1589 C CA . PHE A 1 208 ? -10.777 -8.491 15.517 1.00 85.56 208 PHE A CA 1
ATOM 1590 C C . PHE A 1 208 ? -9.407 -8.991 15.991 1.00 85.56 208 PHE A C 1
ATOM 1592 O O . PHE A 1 208 ? -9.104 -9.010 17.181 1.00 85.56 208 PHE A O 1
ATOM 1599 N N . SER A 1 209 ? -8.557 -9.356 15.035 1.00 88.75 209 SER A N 1
ATOM 1600 C CA . SER A 1 209 ? -7.167 -9.713 15.285 1.00 88.75 209 SER A CA 1
ATOM 1601 C C . SER A 1 209 ? -6.316 -9.196 14.141 1.00 88.75 209 SER A C 1
ATOM 1603 O O . SER A 1 209 ? -6.495 -9.629 13.003 1.00 88.75 209 SER A O 1
ATOM 1605 N N . VAL A 1 210 ? -5.351 -8.328 14.456 1.00 89.75 210 VAL A N 1
ATOM 1606 C CA . VAL A 1 210 ? -4.425 -7.749 13.470 1.00 89.75 210 VAL A CA 1
ATOM 1607 C C . VAL A 1 210 ? -3.779 -8.850 12.636 1.00 89.75 210 VAL A C 1
ATOM 1609 O O . VAL A 1 210 ? -3.837 -8.811 11.416 1.00 89.75 210 VAL A O 1
ATOM 1612 N N . ARG A 1 211 ? -3.267 -9.904 13.283 1.00 91.75 211 ARG A N 1
ATOM 1613 C CA . ARG A 1 211 ? -2.606 -11.023 12.598 1.00 91.75 211 ARG A CA 1
ATOM 1614 C C . ARG A 1 211 ? -3.519 -11.708 11.580 1.00 91.75 211 ARG A C 1
ATOM 1616 O O . ARG A 1 211 ? -3.086 -11.976 10.463 1.00 91.75 211 ARG A O 1
ATOM 1623 N N . ARG A 1 212 ? -4.769 -11.999 11.956 1.00 90.75 212 ARG A N 1
ATOM 1624 C CA . ARG A 1 212 ? -5.728 -12.677 11.070 1.00 90.75 212 ARG A CA 1
ATOM 1625 C C . ARG A 1 212 ? -6.112 -11.781 9.900 1.00 90.75 212 ARG A C 1
ATOM 1627 O O . ARG A 1 212 ? -6.109 -12.237 8.762 1.00 90.75 212 ARG A O 1
ATOM 1634 N N . THR A 1 213 ? -6.429 -10.522 10.179 1.00 91.88 213 THR A N 1
ATOM 1635 C CA . THR A 1 213 ? -6.846 -9.568 9.153 1.00 91.88 213 THR A CA 1
ATOM 1636 C C . THR A 1 213 ? -5.705 -9.288 8.180 1.00 91.88 213 THR A C 1
ATOM 1638 O O . THR A 1 213 ? -5.933 -9.377 6.979 1.00 91.88 213 THR A O 1
ATOM 1641 N N . THR A 1 214 ? -4.479 -9.073 8.670 1.00 93.75 214 THR A N 1
ATOM 1642 C CA . THR A 1 214 ? -3.281 -8.921 7.830 1.00 93.75 214 THR A CA 1
ATOM 1643 C C . THR A 1 214 ? -3.014 -10.170 6.991 1.00 93.75 214 THR A C 1
ATOM 1645 O O . THR A 1 214 ? -2.718 -10.053 5.812 1.00 93.75 214 THR A O 1
ATOM 1648 N N . ALA A 1 215 ? -3.151 -11.379 7.546 1.00 94.38 215 ALA A N 1
ATOM 1649 C CA . ALA A 1 215 ? -2.955 -12.605 6.765 1.00 94.38 215 ALA A CA 1
ATOM 1650 C C . ALA A 1 215 ? -3.956 -12.720 5.602 1.00 94.38 215 ALA A C 1
ATOM 1652 O O . ALA A 1 215 ? -3.581 -13.091 4.490 1.00 94.38 215 ALA A O 1
ATOM 1653 N N . VAL A 1 216 ? -5.221 -12.363 5.839 1.00 94.25 216 VAL A N 1
ATOM 1654 C CA . VAL A 1 216 ? -6.263 -12.384 4.803 1.00 94.25 216 VAL A CA 1
ATOM 1655 C C . VAL A 1 216 ? -6.040 -11.290 3.761 1.00 94.25 216 VAL A C 1
ATOM 1657 O O . VAL A 1 216 ? -6.160 -11.569 2.569 1.00 94.25 216 VAL A O 1
ATOM 1660 N N . THR A 1 217 ? -5.676 -10.070 4.167 1.00 94.19 217 THR A N 1
ATOM 1661 C CA . THR A 1 217 ? -5.364 -8.996 3.212 1.00 94.19 217 THR A CA 1
ATOM 1662 C C . THR A 1 217 ? -4.107 -9.298 2.399 1.00 94.19 217 THR A C 1
ATOM 1664 O O . THR A 1 217 ? -4.096 -9.008 1.206 1.00 94.19 217 THR A O 1
ATOM 1667 N N . THR A 1 218 ? -3.097 -9.957 2.978 1.00 95.19 218 THR A N 1
ATOM 1668 C CA . THR A 1 218 ? -1.945 -10.493 2.232 1.00 95.19 218 THR A CA 1
ATOM 1669 C C . THR A 1 218 ? -2.377 -11.535 1.208 1.00 95.19 218 THR A C 1
ATOM 1671 O O . THR A 1 218 ? -1.983 -11.435 0.049 1.00 95.19 218 THR A O 1
ATOM 1674 N N . GLY A 1 219 ? -3.208 -12.508 1.599 1.00 95.44 219 GLY A N 1
ATOM 1675 C CA . GLY A 1 219 ? -3.707 -13.535 0.681 1.00 95.44 219 GLY A CA 1
ATOM 1676 C C . GLY A 1 219 ? -4.488 -12.939 -0.493 1.00 95.44 219 GLY A C 1
ATOM 1677 O O . GLY A 1 219 ? -4.234 -13.282 -1.643 1.00 95.44 219 GLY A O 1
ATOM 1678 N N . ILE A 1 220 ? -5.383 -11.986 -0.218 1.00 94.38 220 ILE A N 1
ATOM 1679 C CA . ILE A 1 220 ? -6.153 -11.284 -1.254 1.00 94.38 220 ILE A CA 1
ATOM 1680 C C . ILE A 1 220 ? -5.247 -10.423 -2.134 1.00 94.38 220 ILE A C 1
ATOM 1682 O O . ILE A 1 220 ? -5.401 -10.439 -3.353 1.00 94.38 220 ILE A O 1
ATOM 1686 N N . GLY A 1 221 ? -4.292 -9.701 -1.546 1.00 93.12 221 GLY A N 1
ATOM 1687 C CA . GLY A 1 221 ? -3.319 -8.907 -2.293 1.00 93.12 221 GLY A CA 1
ATOM 1688 C C . GLY A 1 221 ? -2.507 -9.770 -3.255 1.00 93.12 221 GLY A C 1
ATOM 1689 O O . GLY A 1 221 ? -2.433 -9.457 -4.440 1.00 93.12 221 GLY A O 1
ATOM 1690 N N . LEU A 1 222 ? -1.983 -10.901 -2.776 1.00 93.50 222 LEU A N 1
ATOM 1691 C CA . LEU A 1 222 ? -1.230 -11.854 -3.591 1.00 93.50 222 LEU A CA 1
ATOM 1692 C C . LEU A 1 222 ? -2.085 -12.438 -4.721 1.00 93.50 222 LEU A C 1
ATOM 1694 O O . LEU A 1 222 ? -1.654 -12.421 -5.869 1.00 93.50 222 LEU A O 1
ATOM 1698 N N . LEU A 1 223 ? -3.311 -12.884 -4.430 1.00 93.19 223 LEU A N 1
ATOM 1699 C CA . LEU A 1 223 ? -4.237 -13.368 -5.461 1.00 93.19 223 LEU A CA 1
ATOM 1700 C C . LEU A 1 223 ? -4.546 -12.293 -6.509 1.00 93.19 223 LEU A C 1
ATOM 1702 O O . LEU A 1 223 ? -4.607 -12.601 -7.694 1.00 93.19 223 LEU A O 1
ATOM 1706 N N . THR A 1 224 ? -4.701 -11.038 -6.088 1.00 90.12 224 THR A N 1
ATOM 1707 C CA . THR A 1 224 ? -4.979 -9.917 -6.997 1.00 90.12 224 THR A CA 1
ATOM 1708 C C . THR A 1 224 ? -3.785 -9.633 -7.908 1.00 90.12 224 THR A C 1
ATOM 1710 O O . THR A 1 224 ? -3.963 -9.484 -9.115 1.00 90.12 224 THR A O 1
ATOM 1713 N N . VAL A 1 225 ? -2.565 -9.612 -7.356 1.00 88.31 225 VAL A N 1
ATOM 1714 C CA . VAL A 1 225 ? -1.326 -9.453 -8.138 1.00 88.31 225 VAL A CA 1
ATOM 1715 C C . VAL A 1 225 ? -1.186 -10.591 -9.144 1.00 88.31 225 VAL A C 1
ATOM 1717 O O . VAL A 1 225 ? -0.995 -10.330 -10.328 1.00 88.31 225 VAL A O 1
ATOM 1720 N N . LEU A 1 226 ? -1.345 -11.842 -8.701 1.00 86.81 226 LEU A N 1
ATOM 1721 C CA . LEU A 1 226 ? -1.251 -13.009 -9.578 1.00 86.81 226 LEU A CA 1
ATOM 1722 C C . LEU A 1 226 ? -2.303 -12.970 -10.690 1.00 86.81 226 LEU A C 1
ATOM 1724 O O . LEU A 1 226 ? -1.978 -13.215 -11.846 1.00 86.81 226 LEU A O 1
ATOM 1728 N N . PHE A 1 227 ? -3.546 -12.621 -10.361 1.00 86.06 227 PHE A N 1
ATOM 1729 C CA . PHE A 1 227 ? -4.618 -12.525 -11.346 1.00 86.06 227 PHE A CA 1
ATOM 1730 C C . PHE A 1 227 ? -4.353 -11.438 -12.393 1.00 86.06 227 PHE A C 1
ATOM 1732 O O . PHE A 1 227 ? -4.679 -11.627 -13.556 1.00 86.06 227 PHE A O 1
ATOM 1739 N N . ILE A 1 228 ? -3.754 -10.307 -12.022 1.00 81.12 228 ILE A N 1
ATOM 1740 C CA . ILE A 1 228 ? -3.466 -9.235 -12.985 1.00 81.12 228 ILE A CA 1
ATOM 1741 C C . ILE A 1 228 ? -2.234 -9.567 -13.832 1.00 81.12 228 ILE A C 1
ATOM 1743 O O . ILE A 1 228 ? -2.278 -9.399 -15.049 1.00 81.12 228 ILE A O 1
ATOM 1747 N N . MET A 1 229 ? -1.163 -10.071 -13.214 1.00 74.88 229 MET A N 1
ATOM 1748 C CA . MET A 1 229 ? 0.086 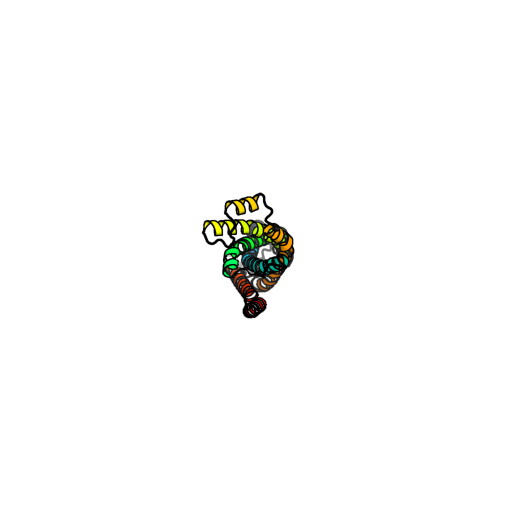-10.383 -13.917 1.00 74.88 229 MET A CA 1
ATOM 1749 C C . MET A 1 229 ? -0.019 -11.631 -14.806 1.00 74.88 229 MET A C 1
ATOM 1751 O O . MET A 1 229 ? 0.626 -11.682 -15.845 1.00 74.88 229 MET A O 1
ATOM 1755 N N . PHE A 1 230 ? -0.825 -12.628 -14.420 1.00 75.50 230 PHE A N 1
ATOM 1756 C CA . PHE A 1 230 ? -0.958 -13.909 -15.136 1.00 75.50 230 PHE A CA 1
ATOM 1757 C C . PHE A 1 230 ? -2.365 -14.173 -15.692 1.00 75.50 230 PHE A C 1
ATOM 1759 O O . PHE A 1 230 ? -2.614 -15.234 -16.260 1.00 75.50 230 PHE A O 1
ATOM 1766 N N . GLY A 1 231 ? -3.305 -13.247 -15.509 1.00 68.31 231 GLY A N 1
ATOM 1767 C CA . GLY A 1 231 ? -4.653 -13.350 -16.067 1.00 68.31 231 GLY A CA 1
ATOM 1768 C C . GLY A 1 231 ? -4.725 -12.849 -17.510 1.00 68.31 231 GLY A C 1
ATOM 1769 O O . GLY A 1 231 ? -3.745 -12.954 -18.241 1.00 68.31 231 GLY A O 1
ATOM 1770 N N . PRO A 1 232 ? -5.864 -12.279 -17.948 1.00 57.84 232 PRO A N 1
ATOM 1771 C CA . PRO A 1 232 ? -6.094 -11.949 -19.353 1.00 57.84 232 PRO A CA 1
ATOM 1772 C C . PRO A 1 232 ? -4.989 -11.086 -19.957 1.00 57.84 232 PRO A C 1
ATOM 1774 O O . PRO A 1 232 ? -4.561 -11.367 -21.062 1.00 57.84 232 PRO A O 1
ATOM 1777 N N . ILE A 1 233 ? -4.479 -10.094 -19.221 1.00 58.91 233 ILE A N 1
ATOM 1778 C CA . ILE A 1 233 ? -3.403 -9.207 -19.687 1.00 58.91 233 ILE A CA 1
ATOM 1779 C C . ILE A 1 233 ? -2.103 -9.995 -19.904 1.00 58.91 233 ILE A C 1
ATOM 1781 O O . ILE A 1 233 ? -1.530 -9.918 -20.983 1.00 58.91 233 ILE A O 1
ATOM 1785 N N . GLY A 1 234 ? -1.682 -10.815 -18.936 1.00 56.53 234 GLY A N 1
ATOM 1786 C CA . GLY A 1 234 ? -0.497 -11.668 -19.075 1.00 56.53 234 GLY A CA 1
ATOM 1787 C C . GLY A 1 234 ? -0.643 -12.749 -20.153 1.00 56.53 234 GLY A C 1
ATOM 1788 O O . GLY A 1 234 ? 0.318 -13.063 -20.849 1.00 56.53 234 GLY A O 1
ATOM 1789 N N . VAL A 1 235 ? -1.853 -13.285 -20.342 1.00 56.00 235 VAL A N 1
ATOM 1790 C CA . VAL A 1 235 ? -2.170 -14.245 -21.413 1.00 56.00 235 VAL A CA 1
ATOM 1791 C C . VAL A 1 235 ? -2.167 -13.562 -22.783 1.00 56.00 235 VAL A C 1
ATOM 1793 O O . VAL A 1 235 ? -1.589 -14.104 -23.719 1.00 56.00 235 VAL A O 1
ATOM 1796 N N . PHE A 1 236 ? -2.749 -12.366 -22.910 1.00 55.16 236 PHE A N 1
ATOM 1797 C CA . PHE A 1 236 ? -2.662 -11.560 -24.131 1.00 55.16 236 PHE A CA 1
ATOM 1798 C C . PHE A 1 236 ? -1.201 -11.226 -24.457 1.00 55.16 236 PHE A C 1
ATOM 1800 O O . PHE A 1 236 ? -0.804 -11.340 -25.611 1.00 55.16 236 PHE A O 1
ATOM 1807 N N . GLU A 1 237 ? -0.383 -10.891 -23.459 1.00 55.62 237 GLU A N 1
ATOM 1808 C CA . GLU A 1 237 ? 1.054 -10.653 -23.636 1.00 55.62 237 GLU A CA 1
ATOM 1809 C C . GLU A 1 237 ? 1.822 -11.903 -24.079 1.00 55.62 237 GLU A C 1
ATOM 1811 O O . GLU A 1 237 ? 2.650 -11.809 -24.983 1.00 55.62 237 GLU A O 1
ATOM 1816 N N . PHE A 1 238 ? 1.552 -13.065 -23.472 1.00 57.03 238 PHE A N 1
ATOM 1817 C CA . PHE A 1 238 ? 2.165 -14.334 -23.873 1.00 57.03 238 PHE A CA 1
ATOM 1818 C C . PHE A 1 238 ? 1.843 -14.652 -25.335 1.00 57.03 238 PHE A C 1
ATOM 1820 O O . PHE A 1 238 ? 2.751 -14.889 -26.124 1.00 57.03 238 PHE A O 1
ATOM 1827 N N . LEU A 1 239 ? 0.563 -14.551 -25.705 1.00 53.53 239 LEU A N 1
ATOM 1828 C CA . LEU A 1 239 ? 0.102 -14.823 -27.063 1.00 53.53 239 LEU A CA 1
ATOM 1829 C C . LEU A 1 239 ? 0.701 -13.840 -28.082 1.00 53.53 239 LEU A C 1
ATOM 1831 O O . LEU A 1 239 ? 1.154 -14.271 -29.133 1.00 53.53 239 LEU A O 1
ATOM 1835 N N . PHE A 1 240 ? 0.754 -12.535 -27.792 1.00 51.53 240 PHE A N 1
ATOM 1836 C CA . PHE A 1 240 ? 1.295 -11.548 -28.739 1.00 51.53 240 PHE A CA 1
ATOM 1837 C C . PHE A 1 240 ? 2.826 -11.572 -28.865 1.00 51.53 240 PHE A C 1
ATOM 1839 O O . PHE A 1 240 ? 3.332 -11.313 -29.956 1.00 51.53 240 PHE A O 1
ATOM 1846 N N . ASN A 1 241 ? 3.569 -11.915 -27.806 1.00 52.56 241 ASN A N 1
ATOM 1847 C CA . ASN A 1 241 ? 5.016 -12.138 -27.922 1.00 52.56 241 ASN A CA 1
ATOM 1848 C C . ASN A 1 241 ? 5.341 -13.376 -28.771 1.00 52.56 241 ASN A C 1
ATOM 1850 O O . ASN A 1 241 ? 6.361 -13.381 -29.450 1.00 52.56 241 ASN A O 1
ATOM 1854 N N . GLU A 1 242 ? 4.477 -14.393 -28.778 1.00 43.94 242 GLU A N 1
ATOM 1855 C CA . GLU A 1 242 ? 4.642 -15.595 -29.608 1.00 43.94 242 GLU A CA 1
ATOM 1856 C C . GLU A 1 242 ? 4.418 -15.316 -31.110 1.00 43.94 242 GLU A C 1
ATOM 1858 O O . GLU A 1 242 ? 4.981 -16.001 -31.960 1.00 43.94 242 GLU A O 1
ATOM 1863 N N . PHE A 1 243 ? 3.653 -14.269 -31.456 1.00 39.94 243 PHE A N 1
ATOM 1864 C CA . PHE A 1 243 ? 3.437 -13.828 -32.845 1.00 39.94 243 PHE A CA 1
ATOM 1865 C C . PHE A 1 243 ? 4.464 -12.808 -33.354 1.00 39.94 243 PHE A C 1
ATOM 1867 O O . PHE A 1 243 ? 4.426 -12.440 -34.531 1.00 39.94 243 PHE A O 1
ATOM 1874 N N . ARG A 1 244 ? 5.391 -12.355 -32.505 1.00 41.12 244 ARG A N 1
ATOM 1875 C CA . ARG A 1 244 ? 6.493 -11.482 -32.913 1.00 41.12 244 ARG A CA 1
ATOM 1876 C C . ARG A 1 244 ? 7.647 -12.345 -33.422 1.00 41.12 244 ARG A C 1
ATOM 1878 O O . ARG A 1 244 ? 8.617 -12.589 -32.718 1.00 41.12 244 ARG A O 1
ATOM 1885 N N . ILE A 1 245 ? 7.475 -12.863 -34.634 1.00 41.09 245 ILE A N 1
ATOM 1886 C CA . ILE A 1 245 ? 8.562 -13.446 -35.423 1.00 41.09 245 ILE A CA 1
ATOM 1887 C C . ILE A 1 245 ? 9.464 -12.283 -35.863 1.00 41.09 245 ILE A C 1
ATOM 1889 O O . ILE A 1 245 ? 8.941 -11.259 -36.309 1.00 41.09 245 ILE A O 1
ATOM 1893 N N . ASP A 1 246 ? 10.773 -12.453 -35.664 1.00 45.12 246 ASP A N 1
ATOM 1894 C CA . ASP A 1 246 ? 11.856 -11.514 -36.001 1.00 45.12 246 ASP A CA 1
ATOM 1895 C C . ASP A 1 246 ? 11.761 -10.902 -37.412 1.00 45.12 246 ASP A C 1
ATOM 1897 O O . ASP A 1 246 ? 11.454 -11.646 -38.378 1.00 45.12 246 ASP A O 1
#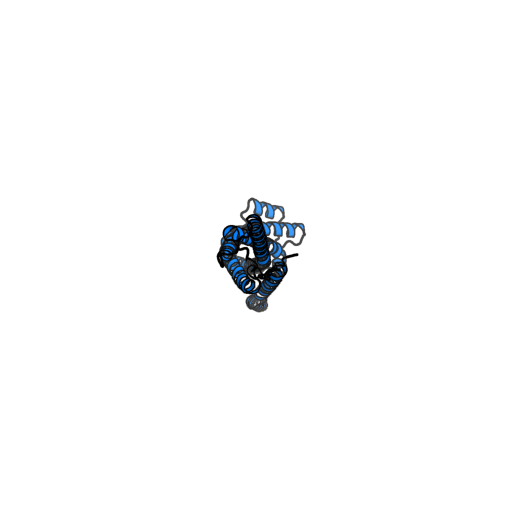

Secondary structure (DSSP, 8-state):
---------------------HHHHHHHHHHHHHHHHHHHHHHHHHHHHHHHHHHHHHHHHHHHHHHHHH-SSS---PPPHHHHHHHTHHHHHHHHHHHHHHHHHHHHHHTTTTTTHHHHHHHHHHHHHHHHHHHHHHHHHHHHHHHTT--SS---HHHHHHHHHTS--HHHHHHHHHHHHHHHHHHHHHHHHHHHHHHHHSTTSTT--HHHHHHHHHHHHHHHHHHHHHSHHHHHHHHHHHT---

pLDDT: mean 72.73, std 18.99, range [31.56, 96.62]